Protein 7D0P (pdb70)

InterPro domains:
  IPR002515 Zinc finger, C2H2C-type [PF01530] (184-212)
  IPR002515 Zinc finger, C2H2C-type [PS51802] (176-219)
  IPR002717 Histone acetyltransferase domain, MYST-type [PF01853] (393-570)
  IPR002717 Histone acetyltransferase domain, MYST-type [PS51726] (332-607)
  IPR016181 Acyl-CoA N-acyltransferase [SSF55729] (337-605)
  IPR036060 Zinc finger, C2H2C-type superfamily [SSF103637] (182-224)
  IPR036388 Winged helix-like DNA-binding domain superfamily [G3DSA:1.10.10.10] (511-595)
  IPR040706 MYST, zinc finger domain [PF17772] (337-388)
  IPR050603 MYST family histone acetyltransferases [PTHR10615] (165-608)

Nearest PDB structures (foldseek):
  7d0o-assembly1_A  TM=9.972E-01  e=2.276E-51  Homo sapiens
  5gk9-assembly1_A  TM=9.970E-01  e=6.293E-51  Homo sapiens
  6maj-assembly1_A  TM=9.847E-01  e=2.644E-50  Homo sapiens
  9fkr-assembly1_A  TM=9.545E-01  e=1.968E-38  Homo sapiens
  8dd5-assembly1_A  TM=9.445E-01  e=3.689E-37  Homo sapiens

B-factor: mean 50.84, std 17.62, range [24.39, 130.26]

GO terms:
  GO:0090734 site of DNA damage (C, IDA)
  GO:0005634 nucleus (C, IDA)
  GO:0005694 chromosome (C, IDA)
  GO:0045740 positive regulation of DNA replication (P, IDA)
  GO:0036408 histone H3K14 acetyltransferase activity (F, IDA)
  GO:0000123 histone acetyltransferase complex (C, IDA)
  GO:0036409 histone H3-K14 acetyltransferase complex (C, IDA)
  GO:0004402 histone acetyltransferase activity (F, IDA)
  GO:2000819 regulation of nucleotide-excision repair (P, IDA)
  GO:0018393 internal peptidyl-lysine acetylation (P, IDA)
  GO:0140889 DNA replication-dependent chromatin disassembly (P, IDA)
  GO:0030174 regulation of DNA-templated DNA replication initiation (P, IDA)
  GO:1902035 positive regulation of hematopoietic stem cell proliferation (P, IDA)
  GO:0005634 nucleus (C, EXP)
  GO:0005694 chromosome (C, EXP)
  GO:0004402 histone acetyltransferase activity (F, EXP)
  GO:0005515 protein binding (F, IPI)
  GO:0006355 regulation of DNA-templated transcription (P, TAS)
  GO:0005654 nucleoplasm (C, TAS)
  GO:0005654 nucleoplasm (C, IDA)

Organism: Homo sapiens (NCBI:txid9606)

Structure (mmCIF, N/CA/C/O backbone):
data_7D0P
#
_entry.id   7D0P
#
_cell.length_a   126.679
_cell.length_b   39.306
_cell.length_c   87.744
_cell.angle_alpha   90.000
_cell.angle_beta   123.010
_cell.angle_gamma   90.000
#
_symmetry.space_group_name_H-M   'C 1 2 1'
#
loop_
_entity.id
_entity.type
_entity.pdbx_description
1 polymer 'Histone acetyltransferase KAT7'
2 polymer 'BRD1 protein'
3 non-polymer 'propionyl Coenzyme A'
4 non-polymer 'ZINC ION'
5 non-polymer 'CHLORIDE ION'
6 water water
#
loop_
_atom_site.group_PDB
_atom_site.id
_atom_site.type_symbol
_atom_site.label_atom_id
_atom_site.label_alt_id
_atom_site.label_comp_id
_atom_site.label_asym_id
_atom_site.label_entity_id
_atom_site.label_seq_id
_atom_site.pdbx_PDB_ins_code
_atom_site.Cartn_x
_atom_site.Cartn_y
_atom_site.Cartn_z
_atom_site.occupancy
_atom_site.B_iso_or_equiv
_atom_site.auth_seq_id
_atom_site.auth_comp_id
_atom_site.auth_asym_id
_atom_site.auth_atom_id
_atom_site.pdbx_PDB_model_num
ATOM 1 N N . MET A 1 1 ? 221.235 3.439 105.750 1.00 90.10 336 MET A N 1
ATOM 2 C CA . MET A 1 1 ? 220.892 2.173 105.019 1.00 78.20 336 MET A CA 1
ATOM 3 C C . MET A 1 1 ? 219.949 2.422 103.825 1.00 79.24 336 MET A C 1
ATOM 4 O O . MET A 1 1 ? 219.857 3.558 103.363 1.00 73.16 336 MET A O 1
ATOM 9 N N . ILE A 1 2 ? 219.274 1.387 103.314 1.00 69.20 337 ILE A N 1
ATOM 10 C CA . ILE A 1 2 ? 218.676 1.459 101.975 1.00 63.08 337 ILE A CA 1
ATOM 11 C C . ILE A 1 2 ? 217.468 2.380 101.964 1.00 58.11 337 ILE A C 1
ATOM 12 O O . ILE A 1 2 ? 216.422 2.059 102.519 1.00 61.96 337 ILE A O 1
ATOM 17 N N . LYS A 1 3 ? 217.648 3.528 101.330 1.00 54.81 338 LYS A N 1
ATOM 18 C CA . LYS A 1 3 ? 216.583 4.483 101.114 1.00 51.64 338 LYS A CA 1
ATOM 19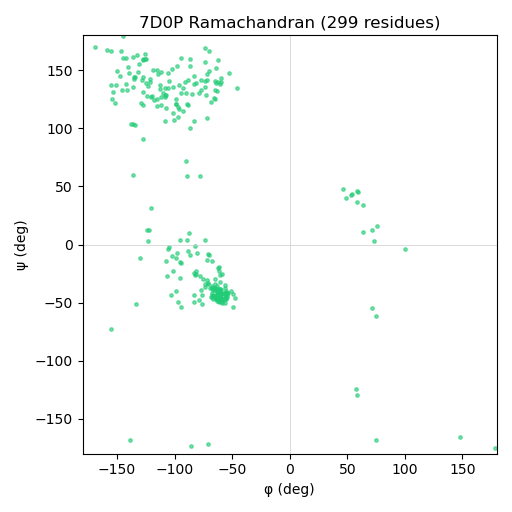 C C . LYS A 1 3 ? 216.091 4.531 99.673 1.00 52.30 338 LYS A C 1
ATOM 20 O O . LYS A 1 3 ? 214.937 4.892 99.446 1.00 53.25 338 LYS A O 1
ATOM 26 N N . THR A 1 4 ? 216.951 4.188 98.711 1.00 46.36 339 THR A N 1
ATOM 27 C CA . THR A 1 4 ? 216.579 4.171 97.305 1.00 50.61 339 THR A CA 1
ATOM 28 C C . THR A 1 4 ? 217.101 2.939 96.587 1.00 47.94 339 THR A C 1
ATOM 29 O O . THR A 1 4 ? 218.004 2.265 97.065 1.00 50.34 339 THR A O 1
ATOM 33 N N . ILE A 1 5 ? 216.496 2.650 95.438 1.00 44.74 340 ILE A N 1
ATOM 34 C CA . ILE A 1 5 ? 216.976 1.621 94.525 1.00 46.93 340 ILE A CA 1
ATOM 35 C C . ILE A 1 5 ? 216.950 2.162 93.107 1.00 45.40 340 ILE A C 1
ATOM 36 O O . ILE A 1 5 ? 216.065 2.939 92.746 1.00 44.13 340 ILE A O 1
ATOM 41 N N . ALA A 1 6 ? 217.945 1.758 92.326 1.00 42.34 341 ALA A N 1
ATOM 42 C CA . ALA A 1 6 ? 218.024 2.076 90.917 1.00 42.29 341 ALA A CA 1
ATOM 43 C C . ALA A 1 6 ? 217.510 0.849 90.205 1.00 41.50 341 ALA A C 1
ATOM 44 O O . ALA A 1 6 ? 218.040 -0.246 90.387 1.00 42.60 341 ALA A O 1
ATOM 46 N N . PHE A 1 7 ? 216.451 1.027 89.423 1.00 41.74 342 PHE A N 1
ATOM 47 C CA . PHE A 1 7 ? 215.754 -0.086 88.801 1.00 36.58 342 PHE A CA 1
ATOM 48 C C . PHE A 1 7 ? 215.417 0.286 87.364 1.00 37.88 342 PHE A C 1
ATOM 49 O O . PHE A 1 7 ? 214.490 1.056 87.129 1.00 39.96 342 PHE A O 1
ATOM 57 N N . GLY A 1 8 ? 216.176 -0.255 86.409 1.00 39.00 343 GLY A N 1
ATOM 58 C CA . GLY A 1 8 ? 216.051 0.143 85.006 1.00 41.96 343 GLY A CA 1
ATOM 59 C C . GLY A 1 8 ? 216.308 1.636 84.900 1.00 40.04 343 GLY A C 1
ATOM 60 O O . GLY A 1 8 ? 217.278 2.130 85.453 1.00 44.43 343 GLY A O 1
ATOM 61 N N . ARG A 1 9 ? 215.415 2.360 84.237 1.00 39.19 344 ARG A N 1
ATOM 62 C CA . ARG A 1 9 ? 215.535 3.821 84.123 1.00 48.01 344 ARG A CA 1
ATOM 63 C C . ARG A 1 9 ? 215.014 4.613 85.340 1.00 44.87 344 ARG A C 1
ATOM 64 O O . ARG A 1 9 ? 215.110 5.842 85.356 1.00 52.80 344 ARG A O 1
ATOM 72 N N . TYR A 1 10 ? 214.496 3.930 86.358 1.00 43.77 345 TYR A N 1
ATOM 73 C CA . TYR A 1 10 ? 213.870 4.592 87.510 1.00 40.35 345 TYR A CA 1
ATOM 74 C C . TYR A 1 10 ? 214.766 4.634 88.747 1.00 44.22 345 TYR A C 1
ATOM 75 O O . TYR A 1 10 ? 215.616 3.754 88.946 1.00 45.18 345 TYR A O 1
ATOM 84 N N . GLU A 1 11 ? 214.558 5.673 89.556 1.00 41.77 346 GLU A N 1
ATOM 85 C CA . GLU A 1 11 ? 215.145 5.803 90.893 1.00 46.79 346 GLU A CA 1
ATOM 86 C C . GLU A 1 11 ? 213.970 5.774 91.847 1.00 46.86 346 GLU A C 1
ATOM 87 O O . GLU A 1 11 ? 213.108 6.641 91.764 1.00 52.07 346 GLU A O 1
ATOM 93 N N . LEU A 1 12 ? 213.932 4.797 92.747 1.00 46.24 347 LEU A N 1
ATOM 94 C CA . LEU A 1 12 ? 212.761 4.589 93.606 1.00 45.39 347 LEU A CA 1
ATOM 95 C C . LEU A 1 12 ? 213.095 4.709 95.087 1.00 46.57 347 LEU A C 1
ATOM 96 O O . LEU A 1 12 ? 214.007 4.044 95.569 1.00 49.24 347 LEU A O 1
ATOM 101 N N . ASP A 1 13 ? 212.339 5.544 95.797 1.00 48.05 348 ASP A N 1
ATOM 102 C CA . ASP A 1 13 ? 212.424 5.627 97.257 1.00 49.96 348 ASP A CA 1
ATOM 103 C C . ASP A 1 13 ? 211.762 4.397 97.860 1.00 48.07 348 ASP A C 1
ATOM 104 O O . ASP A 1 13 ? 210.671 4.006 97.433 1.00 51.25 348 ASP A O 1
ATOM 109 N N . THR A 1 14 ? 212.409 3.802 98.853 1.00 44.89 349 THR A N 1
ATOM 110 C CA . THR A 1 14 ? 211.860 2.634 99.545 1.00 50.77 349 THR A CA 1
ATOM 111 C C . THR A 1 14 ? 210.950 3.113 100.678 1.00 44.47 349 THR A C 1
ATOM 112 O O . THR A 1 14 ? 211.119 4.217 101.194 1.00 53.35 349 THR A O 1
ATOM 116 N N . TRP A 1 15 ? 209.976 2.291 101.045 1.00 47.26 350 TRP A N 1
ATOM 117 C CA . TRP A 1 15 ? 209.024 2.638 102.106 1.00 49.16 350 TRP A CA 1
ATOM 118 C C . TRP A 1 15 ? 209.386 2.001 103.440 1.00 45.86 350 TRP A C 1
ATOM 119 O O . TRP A 1 15 ? 209.228 2.617 104.485 1.00 53.26 350 TRP A O 1
ATOM 130 N N . TYR A 1 16 ? 209.837 0.754 103.388 1.00 47.12 351 TYR A N 1
ATOM 131 C CA . TYR A 1 16 ? 210.127 -0.048 104.563 1.00 49.58 351 TYR A CA 1
ATOM 132 C C . TYR A 1 16 ? 211.485 -0.710 104.424 1.00 48.27 351 TYR A C 1
ATOM 133 O O . TYR A 1 16 ? 212.025 -0.806 103.330 1.00 52.88 351 TYR A O 1
ATOM 142 N N . HIS A 1 17 ? 212.022 -1.174 105.544 1.00 57.29 352 HIS A N 1
ATOM 143 C CA . HIS A 1 17 ? 213.250 -1.959 105.541 1.00 59.15 352 HIS A CA 1
ATOM 144 C C . HIS A 1 17 ? 212.953 -3.354 105.011 1.00 55.18 352 HIS A C 1
ATOM 145 O O . HIS A 1 17 ? 211.892 -3.926 105.286 1.00 58.21 352 HIS A O 1
ATOM 152 N N . SER A 1 18 ? 213.884 -3.867 104.212 1.00 52.76 353 SER A N 1
ATOM 153 C CA . SER A 1 18 ? 213.857 -5.243 103.718 1.00 49.95 353 SER A CA 1
ATOM 154 C C . SER A 1 18 ? 215.152 -5.897 104.190 1.00 49.15 353 SER A C 1
ATOM 155 O O . SER A 1 18 ? 216.187 -5.239 104.195 1.00 57.19 353 SER A O 1
ATOM 158 N N . PRO A 1 19 ? 215.118 -7.186 104.583 1.00 52.49 354 PRO A N 1
ATOM 159 C CA . PRO A 1 19 ? 216.318 -7.817 105.173 1.00 55.57 354 PRO A CA 1
ATOM 160 C C . PRO A 1 19 ? 217.402 -8.244 104.161 1.00 54.38 354 PRO A C 1
ATOM 161 O O . PRO A 1 19 ? 217.778 -9.420 104.096 1.00 55.68 354 PRO A O 1
ATOM 165 N N . TYR A 1 20 ? 217.914 -7.284 103.395 1.00 53.45 355 TYR A N 1
ATOM 166 C CA . TYR A 1 20 ? 219.067 -7.525 102.533 1.00 55.17 355 TYR A CA 1
ATOM 167 C C . TYR A 1 20 ? 220.302 -7.702 103.427 1.00 60.32 355 TYR A C 1
ATOM 168 O O . TYR A 1 20 ? 220.374 -7.109 104.499 1.00 61.29 355 TYR A O 1
ATOM 177 N N . PRO A 1 21 ? 221.279 -8.514 102.988 1.00 65.30 356 PRO A N 1
ATOM 178 C CA . PRO A 1 21 ? 222.492 -8.691 103.776 1.00 57.68 356 PRO A CA 1
ATOM 179 C C . PRO A 1 21 ? 223.173 -7.366 104.157 1.00 63.27 356 PRO A C 1
ATOM 180 O O . PRO A 1 21 ? 223.101 -6.394 103.395 1.00 65.80 356 PRO A O 1
ATOM 184 N N . GLU A 1 22 ? 223.813 -7.346 105.328 1.00 68.97 357 GLU A N 1
ATOM 185 C CA . GLU A 1 22 ? 224.358 -6.114 105.931 1.00 71.07 357 GLU A CA 1
ATOM 186 C C . GLU A 1 22 ? 225.296 -5.355 104.993 1.00 66.43 357 GLU A C 1
ATOM 187 O O . GLU A 1 22 ? 225.252 -4.128 104.924 1.00 73.50 357 GLU A O 1
ATOM 189 N N . GLU A 1 23 ? 226.139 -6.106 104.290 1.00 70.15 358 GLU A N 1
ATOM 190 C CA . GLU A 1 23 ? 227.025 -5.596 103.235 1.00 75.72 358 GLU A CA 1
ATOM 191 C C . GLU A 1 23 ? 226.313 -4.678 102.233 1.00 73.56 358 GLU A C 1
ATOM 192 O O . GLU A 1 23 ? 226.822 -3.616 101.872 1.00 70.51 358 GLU A O 1
ATOM 198 N N . TYR A 1 24 ? 225.138 -5.115 101.790 1.00 70.20 359 TYR A N 1
ATOM 199 C CA . TYR A 1 24 ? 224.279 -4.336 100.893 1.00 63.53 359 TYR A CA 1
ATOM 200 C C . TYR A 1 24 ? 223.405 -3.319 101.637 1.00 64.38 359 TYR A C 1
ATOM 201 O O . TYR A 1 24 ? 223.257 -2.170 101.200 1.00 60.73 359 TYR A O 1
ATOM 210 N N . ALA A 1 25 ? 222.831 -3.755 102.757 1.00 62.97 360 ALA A N 1
ATOM 211 C CA . ALA A 1 25 ? 221.931 -2.923 103.565 1.00 64.93 360 ALA A CA 1
ATOM 212 C C . ALA A 1 25 ? 222.607 -1.703 104.184 1.00 66.68 360 ALA A C 1
ATOM 213 O O . ALA A 1 25 ? 221.953 -0.692 104.382 1.00 66.56 360 ALA A O 1
ATOM 215 N N . ARG A 1 26 ? 223.908 -1.806 104.474 1.00 71.66 361 ARG A N 1
ATOM 216 C CA . ARG A 1 26 ? 224.741 -0.673 104.928 1.00 71.74 361 ARG A CA 1
ATOM 217 C C . ARG A 1 26 ? 224.720 0.518 103.960 1.00 62.78 361 ARG A C 1
ATOM 218 O O . ARG A 1 26 ? 224.791 1.672 104.388 1.00 81.19 361 ARG A O 1
ATOM 226 N N . LEU A 1 27 ? 224.637 0.230 102.663 1.00 66.30 362 LEU A N 1
ATOM 227 C CA . LEU A 1 27 ? 224.667 1.262 101.628 1.00 71.63 362 LEU A CA 1
ATOM 228 C C . LEU A 1 27 ? 223.367 2.043 101.584 1.00 71.82 362 LEU A C 1
ATOM 229 O O . LEU A 1 27 ? 222.323 1.559 102.026 1.00 74.75 362 LEU A O 1
ATOM 234 N N . GLY A 1 28 ? 223.449 3.260 101.054 1.00 68.57 363 GLY A N 1
ATOM 235 C CA . GLY A 1 28 ? 222.280 4.117 100.878 1.00 68.03 363 GLY A CA 1
ATOM 236 C C . GLY A 1 28 ? 221.376 3.671 99.740 1.00 72.64 363 GLY A C 1
ATOM 237 O O . GLY A 1 28 ? 220.156 3.810 99.822 1.00 78.17 363 GLY A O 1
ATOM 238 N N . ARG A 1 29 ? 221.986 3.129 98.688 1.00 70.73 364 ARG A N 1
ATOM 239 C CA . ARG A 1 29 ? 221.305 2.816 97.439 1.00 65.36 364 ARG A CA 1
ATOM 240 C C . ARG A 1 29 ? 221.698 1.432 96.920 1.00 60.42 364 ARG A C 1
ATOM 241 O O . ARG A 1 29 ? 222.848 1.034 97.022 1.00 67.19 364 ARG A O 1
ATOM 249 N N . LEU A 1 30 ? 220.736 0.710 96.355 1.00 57.71 365 LEU A N 1
ATOM 250 C CA . LEU A 1 30 ? 221.002 -0.563 95.681 1.00 54.49 365 LEU A CA 1
ATOM 251 C C . LEU A 1 30 ? 220.712 -0.459 94.201 1.00 49.96 365 LEU A C 1
ATOM 252 O O . LEU A 1 30 ? 219.803 0.245 93.784 1.00 52.08 365 LEU A O 1
ATOM 257 N N . TYR A 1 31 ? 221.499 -1.189 93.420 1.00 45.99 366 TYR A N 1
ATOM 258 C CA . TYR A 1 31 ? 221.371 -1.237 91.973 1.00 44.87 366 TYR A CA 1
ATOM 259 C C . TYR A 1 31 ? 220.899 -2.620 91.601 1.00 48.70 366 TYR A C 1
ATOM 260 O O . TYR A 1 31 ? 221.567 -3.603 91.906 1.00 50.18 366 TYR A O 1
ATOM 269 N N . MET A 1 32 ? 219.741 -2.693 90.946 1.00 41.51 367 MET A N 1
ATOM 270 C CA . MET A 1 32 ? 219.121 -3.969 90.629 1.00 39.96 367 MET A CA 1
ATOM 271 C C . MET A 1 32 ? 219.136 -4.189 89.138 1.00 36.81 367 MET A C 1
ATOM 272 O O . MET A 1 32 ? 218.845 -3.271 88.376 1.00 40.34 367 MET A O 1
ATOM 277 N N . CYS A 1 33 ? 219.458 -5.415 88.731 1.00 37.27 368 CYS A N 1
ATOM 278 C CA . CYS A 1 33 ? 219.209 -5.839 87.363 1.00 39.88 368 CYS A CA 1
ATOM 279 C C . CYS A 1 33 ? 217.695 -5.926 87.217 1.00 37.84 368 CYS A C 1
ATOM 280 O O . CYS A 1 33 ? 217.041 -6.654 87.963 1.00 35.61 368 CYS A O 1
ATOM 283 N N . GLU A 1 34 ? 217.145 -5.186 86.270 1.00 35.57 369 GLU A N 1
ATOM 284 C CA . GLU A 1 34 ? 215.686 -5.138 86.129 1.00 35.04 369 GLU A CA 1
ATOM 285 C C . GLU A 1 34 ? 215.064 -6.426 85.574 1.00 36.96 369 GLU A C 1
ATOM 286 O O . GLU A 1 34 ? 213.832 -6.599 85.633 1.00 39.80 369 GLU A O 1
ATOM 292 N N . PHE A 1 35 ? 215.891 -7.319 85.033 1.00 35.62 370 PHE A N 1
ATOM 293 C CA . PHE A 1 35 ? 215.414 -8.550 84.408 1.00 36.76 370 PHE A CA 1
ATOM 294 C C . PHE A 1 35 ? 215.603 -9.801 85.257 1.00 38.08 370 PHE A C 1
ATOM 295 O O . PHE A 1 35 ? 214.702 -10.637 85.319 1.00 40.41 370 PHE A O 1
ATOM 303 N N . CYS A 1 36 ? 216.761 -9.948 85.894 1.00 36.73 371 CYS A N 1
ATOM 304 C CA . CYS A 1 36 ? 217.019 -11.096 86.770 1.00 37.26 371 CYS A CA 1
ATOM 305 C C . CYS A 1 36 ? 216.910 -10.759 88.267 1.00 34.48 371 CYS A C 1
ATOM 306 O O . CYS A 1 36 ? 216.948 -11.661 89.095 1.00 38.62 371 CYS A O 1
ATOM 309 N N . LEU A 1 37 ? 216.800 -9.468 88.602 1.00 32.67 372 LEU A N 1
ATOM 310 C CA . LEU A 1 37 ? 216.583 -8.978 89.982 1.00 35.24 372 LEU A CA 1
ATOM 311 C C . LEU A 1 37 ? 217.785 -9.121 90.933 1.00 41.67 372 LEU A C 1
ATOM 312 O O . LEU A 1 37 ? 217.660 -8.921 92.152 1.00 37.79 372 LEU A O 1
ATOM 317 N N . LYS A 1 38 ? 218.963 -9.421 90.381 1.00 39.81 373 LYS A N 1
ATOM 318 C CA . LYS A 1 38 ? 220.180 -9.391 91.164 1.00 39.00 373 LYS A CA 1
ATOM 319 C C . LYS A 1 38 ? 220.379 -7.981 91.695 1.00 40.28 373 LYS A C 1
ATOM 320 O O . LYS A 1 38 ? 220.169 -7.008 90.967 1.00 42.93 373 LYS A O 1
ATOM 326 N N . TYR A 1 39 ? 220.793 -7.888 92.956 1.00 38.04 374 TYR A N 1
ATOM 327 C CA . TYR A 1 39 ? 221.079 -6.602 93.603 1.00 42.82 374 TYR A CA 1
ATOM 328 C C . TYR A 1 39 ? 222.588 -6.415 93.698 1.00 45.22 374 TYR A C 1
ATOM 329 O O . TYR A 1 39 ? 223.331 -7.362 93.986 1.00 45.13 374 TYR A O 1
ATOM 338 N N . MET A 1 40 ? 223.017 -5.180 93.467 1.00 46.26 375 MET A N 1
ATOM 339 C CA . MET A 1 40 ? 224.446 -4.845 93.315 1.00 48.69 375 MET A CA 1
ATOM 340 C C . MET A 1 40 ? 224.756 -3.502 93.961 1.00 54.84 375 MET A C 1
ATOM 341 O O . MET A 1 40 ? 223.860 -2.679 94.171 1.00 51.74 375 MET A O 1
ATOM 346 N N . LYS A 1 41 ? 226.040 -3.283 94.245 1.00 57.41 376 LYS A N 1
ATOM 347 C CA . LYS A 1 41 ? 226.487 -2.152 95.070 1.00 56.07 376 LYS A CA 1
ATOM 348 C C . LYS A 1 41 ? 226.621 -0.822 94.333 1.00 58.92 376 LYS A C 1
ATOM 349 O O . LYS A 1 41 ? 226.519 0.239 94.968 1.00 65.93 376 LYS A O 1
ATOM 355 N N . SER A 1 42 ? 226.867 -0.863 93.020 1.00 53.17 377 SER A N 1
ATOM 356 C CA . SER A 1 42 ? 227.127 0.355 92.257 1.00 53.40 377 SER A CA 1
ATOM 357 C C . SER A 1 42 ? 226.633 0.338 90.821 1.00 55.86 377 SER A C 1
ATOM 358 O O . SER A 1 42 ? 226.367 -0.721 90.245 1.00 55.61 377 SER A O 1
ATOM 361 N N . GLN A 1 43 ? 226.623 1.544 90.248 1.00 55.81 378 GLN A N 1
ATOM 362 C CA . GLN A 1 43 ? 226.288 1.782 88.857 1.00 59.28 378 GLN A CA 1
ATOM 363 C C . GLN A 1 43 ? 227.265 1.093 87.903 1.00 60.90 378 GLN A C 1
ATOM 364 O O . GLN A 1 43 ? 226.846 0.541 86.890 1.00 56.67 378 GLN A O 1
ATOM 370 N N . T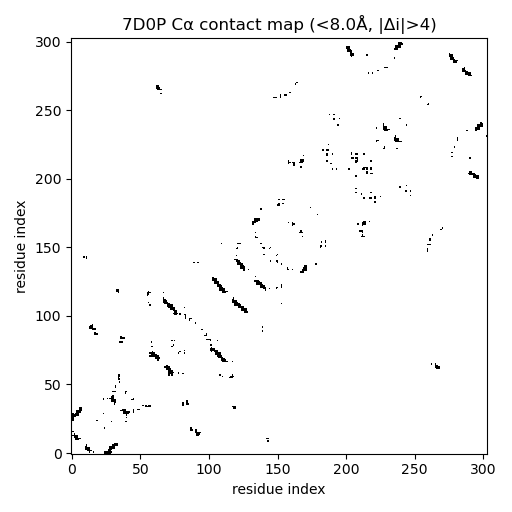HR A 1 44 ? 228.562 1.146 88.204 1.00 63.66 379 THR A N 1
ATOM 371 C CA . THR A 1 44 ? 229.553 0.502 87.322 1.00 63.81 379 THR A CA 1
ATOM 372 C C . THR A 1 44 ? 229.419 -1.024 87.333 1.00 60.82 379 THR A C 1
ATOM 373 O O . THR A 1 44 ? 229.455 -1.654 86.270 1.00 63.60 379 THR A O 1
ATOM 377 N N . ILE A 1 45 ? 229.243 -1.607 88.515 1.00 56.18 380 ILE A N 1
ATOM 378 C CA . ILE A 1 45 ? 228.991 -3.056 88.640 1.00 51.35 380 ILE A CA 1
ATOM 379 C C . ILE A 1 45 ? 227.696 -3.464 87.913 1.00 53.19 380 ILE A C 1
ATOM 380 O O . ILE A 1 45 ? 227.661 -4.508 87.248 1.00 50.50 380 ILE A O 1
ATOM 385 N N . LEU A 1 46 ? 226.654 -2.643 88.044 1.00 49.97 381 LEU A N 1
ATOM 386 C CA . LEU A 1 46 ? 225.389 -2.879 87.333 1.00 51.45 381 LEU A CA 1
ATOM 387 C C . LEU A 1 46 ? 225.622 -2.917 85.830 1.00 52.28 381 LEU A C 1
ATOM 388 O O . LEU A 1 46 ? 225.185 -3.848 85.168 1.00 50.98 381 LEU A O 1
ATOM 393 N N . ARG A 1 47 ? 226.324 -1.908 85.309 1.00 56.31 382 ARG A N 1
ATOM 394 C CA . ARG A 1 47 ? 226.625 -1.830 83.876 1.00 52.31 382 ARG A CA 1
ATOM 395 C C . ARG A 1 47 ? 227.355 -3.077 83.364 1.00 55.68 382 ARG A C 1
ATOM 396 O O . ARG A 1 47 ? 227.050 -3.578 82.278 1.00 60.50 382 ARG A O 1
ATOM 398 N N . ARG A 1 48 ? 228.314 -3.570 84.148 1.00 50.32 383 ARG A N 1
ATOM 399 C CA . ARG A 1 48 ? 229.054 -4.788 83.783 1.00 55.22 383 ARG A CA 1
ATOM 400 C C . ARG A 1 48 ? 228.142 -6.005 83.790 1.00 54.24 383 ARG A C 1
ATOM 401 O O . ARG A 1 48 ? 228.249 -6.878 82.931 1.00 59.53 383 ARG A O 1
ATOM 409 N N . HIS A 1 49 ? 227.242 -6.055 84.765 1.00 48.99 384 HIS A N 1
ATOM 410 C CA . HIS A 1 49 ? 226.236 -7.110 84.807 1.00 47.78 384 HIS A CA 1
ATOM 411 C C . HIS A 1 49 ? 225.332 -7.075 83.574 1.00 45.13 384 HIS A C 1
ATOM 412 O O . HIS A 1 49 ? 225.128 -8.110 82.926 1.00 52.05 384 HIS A O 1
ATOM 419 N N . MET A 1 50 ? 224.804 -5.894 83.245 1.00 45.25 385 MET A N 1
ATOM 420 C CA . MET A 1 50 ? 223.868 -5.746 82.112 1.00 53.28 385 MET A CA 1
ATOM 421 C C . MET A 1 50 ? 224.489 -6.157 80.776 1.00 57.20 385 MET A C 1
ATOM 422 O O . MET A 1 50 ? 223.785 -6.653 79.892 1.00 52.85 385 MET A O 1
ATOM 427 N N . ALA A 1 51 ? 225.799 -5.948 80.637 1.00 59.74 386 ALA A N 1
ATOM 428 C CA . ALA A 1 51 ? 226.544 -6.419 79.471 1.00 63.01 386 ALA A CA 1
ATOM 429 C C . ALA A 1 51 ? 226.548 -7.953 79.341 1.00 60.77 386 ALA A C 1
ATOM 430 O O . ALA A 1 51 ? 226.510 -8.467 78.229 1.00 62.39 386 ALA A O 1
ATOM 432 N N . LYS A 1 52 ? 226.587 -8.661 80.474 1.00 60.29 387 LYS A N 1
ATOM 433 C CA . LYS A 1 52 ? 226.607 -10.144 80.517 1.00 62.11 387 LYS A CA 1
ATOM 434 C C . LYS A 1 52 ? 225.240 -10.849 80.704 1.00 60.11 387 LYS A C 1
ATOM 435 O O . LYS A 1 52 ? 225.068 -11.990 80.282 1.00 57.37 387 LYS A O 1
ATOM 437 N N . CYS A 1 53 ? 224.282 -10.202 81.365 1.00 54.51 388 CYS A N 1
ATOM 438 C CA . CYS A 1 53 ? 223.015 -10.855 81.734 1.00 47.09 388 CYS A CA 1
ATOM 439 C C . CYS A 1 53 ? 222.174 -11.231 80.507 1.00 47.11 388 CYS A C 1
ATOM 440 O O . CYS A 1 53 ? 221.861 -10.377 79.673 1.00 47.66 388 CYS A O 1
ATOM 443 N N . VAL A 1 54 ? 221.794 -12.501 80.414 1.00 43.63 389 VAL A N 1
ATOM 444 C CA . VAL A 1 54 ? 221.045 -13.005 79.255 1.00 50.93 389 VAL A CA 1
ATOM 445 C C . VAL A 1 54 ? 219.533 -12.694 79.368 1.00 46.95 389 VAL A C 1
ATOM 446 O O . VAL A 1 54 ? 218.846 -12.633 78.351 1.00 51.29 389 VAL A O 1
ATOM 450 N N . TRP A 1 55 ? 219.031 -12.470 80.581 1.00 43.37 390 TRP A N 1
ATOM 451 C CA . TRP A 1 55 ? 217.573 -12.345 80.810 1.00 41.39 390 TRP A CA 1
ATOM 452 C C . TRP A 1 55 ? 217.002 -11.033 80.291 1.00 38.35 390 TRP A C 1
ATOM 453 O O . TRP A 1 55 ? 217.534 -9.958 80.592 1.00 37.00 390 TRP A O 1
ATOM 464 N N . LYS A 1 56 ? 215.930 -11.137 79.499 1.00 35.88 391 LYS A N 1
ATOM 465 C CA . LYS A 1 56 ? 215.173 -9.978 78.988 1.00 37.54 391 LYS A CA 1
ATOM 466 C C . LYS A 1 56 ? 213.691 -10.023 79.399 1.00 33.18 391 LYS A C 1
ATOM 467 O O . LYS A 1 56 ? 212.873 -9.261 78.888 1.00 34.20 391 LYS A O 1
ATOM 473 N N . HIS A 1 57 ? 213.380 -10.914 80.330 1.00 34.03 392 HIS A N 1
ATOM 474 C CA . HIS A 1 57 ? 212.015 -11.123 80.850 1.00 33.54 392 HIS A CA 1
ATOM 475 C C . HIS A 1 57 ? 212.125 -12.031 82.079 1.00 34.26 392 HIS A C 1
ATOM 476 O O . HIS A 1 57 ? 213.179 -12.606 82.313 1.00 35.72 392 HIS A O 1
ATOM 483 N N . PRO A 1 58 ? 211.031 -12.193 82.855 1.00 32.64 393 PRO A N 1
ATOM 484 C CA . PRO A 1 58 ? 211.061 -13.146 83.949 1.00 30.71 393 PRO A CA 1
ATOM 485 C C . PRO A 1 58 ? 211.279 -14.588 83.486 1.00 30.34 393 PRO A C 1
ATOM 486 O O . PRO A 1 58 ? 211.000 -14.905 82.330 1.00 33.70 393 PRO A O 1
ATOM 490 N N . PRO A 1 59 ? 211.750 -15.469 84.393 1.00 32.72 394 PRO A N 1
ATOM 491 C CA . PRO A 1 59 ? 211.767 -16.898 84.082 1.00 34.33 394 PRO A CA 1
ATOM 492 C C . PRO A 1 59 ? 210.333 -17.477 84.074 1.00 38.45 394 PRO A C 1
ATOM 493 O O . PRO A 1 59 ? 209.356 -16.719 84.131 1.00 40.28 394 PRO A O 1
ATOM 497 N N . GLY A 1 60 ? 210.213 -18.793 83.968 1.00 40.99 395 GLY A N 1
ATOM 498 C CA . GLY A 1 60 ? 208.902 -19.454 83.935 1.00 39.30 395 GLY A CA 1
ATOM 499 C C . GLY A 1 60 ? 208.162 -19.294 82.613 1.00 38.98 395 GLY A C 1
ATOM 500 O O . GLY A 1 60 ? 208.726 -18.851 81.618 1.00 42.62 395 GLY A O 1
ATOM 501 N N . ASP A 1 61 ? 206.883 -19.658 82.610 1.00 39.79 396 ASP A N 1
ATOM 502 C CA . ASP A 1 61 ? 206.074 -19.706 81.391 1.00 39.66 396 ASP A CA 1
ATOM 503 C C . ASP A 1 61 ? 205.266 -18.437 81.219 1.00 33.02 396 ASP A C 1
ATOM 504 O O . ASP A 1 61 ? 204.671 -17.963 82.165 1.00 32.97 396 ASP A O 1
ATOM 509 N N . GLU A 1 62 ? 205.209 -17.912 80.003 1.00 34.62 397 GLU A N 1
ATOM 510 C CA . GLU A 1 62 ? 204.405 -16.741 79.731 1.00 34.85 397 GLU A CA 1
ATOM 511 C C . GLU A 1 62 ? 203.014 -17.267 79.505 1.00 34.80 397 GLU A C 1
ATOM 512 O O . GLU A 1 62 ? 202.746 -17.846 78.476 1.00 34.47 397 GLU A O 1
ATOM 518 N N . ILE A 1 63 ? 202.140 -17.070 80.466 1.00 33.95 398 ILE A N 1
ATOM 519 C CA . ILE A 1 63 ? 200.782 -17.605 80.368 1.00 35.38 398 ILE A CA 1
ATOM 520 C C . ILE A 1 63 ? 199.734 -16.611 79.904 1.00 32.95 398 ILE A C 1
ATOM 521 O O . ILE A 1 63 ? 198.619 -16.998 79.618 1.00 37.39 398 ILE A O 1
ATOM 526 N N . TYR A 1 64 ? 200.058 -15.334 79.863 1.00 29.31 399 TYR A N 1
ATOM 527 C CA . TYR A 1 64 ? 199.138 -14.338 79.372 1.00 29.81 399 TYR A CA 1
ATOM 528 C C . TYR A 1 64 ? 199.892 -13.401 78.479 1.00 30.21 399 TYR A C 1
ATOM 529 O O . TYR A 1 64 ? 200.981 -12.981 78.820 1.00 30.62 399 TYR A O 1
ATOM 538 N N . ARG A 1 65 ? 199.319 -13.071 77.340 1.00 29.03 400 ARG A N 1
ATOM 539 C CA . ARG A 1 65 ? 199.949 -12.089 76.494 1.00 34.23 400 ARG A CA 1
ATOM 540 C C . ARG A 1 65 ? 198.956 -11.351 75.655 1.00 32.54 400 ARG A C 1
ATOM 541 O O . ARG A 1 65 ? 198.218 -11.949 74.903 1.00 34.42 400 ARG A O 1
ATOM 549 N N . LYS A 1 66 ? 198.931 -10.046 75.801 1.00 31.85 401 LYS A N 1
ATOM 550 C CA . LYS A 1 66 ? 198.155 -9.216 74.923 1.00 34.42 401 LYS A CA 1
ATOM 551 C C . LYS A 1 66 ? 199.055 -8.075 74.545 1.00 34.48 401 LYS A C 1
ATOM 552 O O . LYS A 1 66 ? 199.249 -7.165 75.321 1.00 30.03 401 LYS A O 1
ATOM 558 N N . GLY A 1 67 ? 199.594 -8.129 73.342 1.00 31.37 402 GLY A N 1
ATOM 559 C CA . GLY A 1 67 ? 200.522 -7.102 72.869 1.00 34.17 402 GLY A CA 1
ATOM 560 C C . GLY A 1 67 ? 201.708 -7.006 73.800 1.00 33.22 402 GLY A C 1
ATOM 561 O O . GLY A 1 67 ? 202.351 -8.002 74.079 1.00 34.47 402 GLY A O 1
ATOM 562 N N . SER A 1 68 ? 201.959 -5.822 74.321 1.00 32.71 403 SER A N 1
ATOM 563 C CA . SER A 1 68 ? 203.093 -5.571 75.182 1.00 33.95 403 SER A CA 1
ATOM 564 C C . SER A 1 68 ? 202.889 -6.006 76.637 1.00 34.64 403 SER A C 1
ATOM 565 O O . SER A 1 68 ? 203.817 -5.944 77.413 1.00 31.19 403 SER A O 1
ATOM 568 N N . ILE A 1 69 ? 201.683 -6.430 77.009 1.00 31.39 404 ILE A N 1
ATOM 569 C CA . ILE A 1 69 ? 201.421 -6.855 78.391 1.00 30.41 404 ILE A CA 1
ATOM 570 C C . ILE A 1 69 ? 201.467 -8.372 78.522 1.00 28.83 404 ILE A C 1
ATOM 571 O O . ILE A 1 69 ? 200.749 -9.079 77.822 1.00 32.06 404 ILE A O 1
ATOM 576 N N . SER A 1 70 ? 202.302 -8.857 79.430 1.00 26.44 405 SER A N 1
ATOM 577 C CA . SER A 1 70 ? 202.425 -10.286 79.701 1.00 27.82 405 SER A CA 1
ATOM 578 C C . SER A 1 70 ? 202.269 -10.577 81.168 1.00 27.19 405 SER A C 1
ATOM 579 O O . SER A 1 70 ? 202.465 -9.702 82.001 1.00 27.37 405 SER A O 1
ATOM 582 N N . VAL A 1 71 ? 201.928 -11.827 81.477 1.00 27.34 406 VAL A N 1
ATOM 583 C CA . VAL A 1 71 ? 202.095 -12.368 82.810 1.00 28.24 406 VAL A CA 1
ATOM 584 C C . VAL A 1 71 ? 202.881 -13.661 82.680 1.00 28.09 406 VAL A C 1
ATOM 585 O O . VAL A 1 71 ? 202.555 -14.506 81.844 1.00 30.66 406 VAL A O 1
ATOM 589 N N . PHE A 1 72 ? 203.914 -13.796 83.507 1.00 27.61 407 PHE A N 1
ATOM 590 C CA . PHE A 1 72 ? 204.745 -14.995 83.560 1.00 29.63 407 PHE A CA 1
ATOM 591 C C . PHE A 1 72 ? 204.459 -15.744 84.847 1.00 28.06 407 PHE A C 1
ATOM 592 O O . PHE A 1 72 ? 204.425 -15.141 85.909 1.00 31.68 407 PHE A O 1
ATOM 600 N N . GLU A 1 73 ? 204.294 -17.061 84.752 1.00 30.59 408 GLU A N 1
ATOM 601 C CA . GLU A 1 73 ? 204.139 -17.904 85.918 1.00 30.94 408 GLU A CA 1
ATOM 602 C C . GLU A 1 73 ? 205.519 -18.426 86.311 1.00 33.73 408 GLU A C 1
ATOM 603 O O . GLU A 1 73 ? 206.133 -19.161 85.545 1.00 34.70 408 GLU A O 1
ATOM 609 N N . VAL A 1 74 ? 206.003 -18.025 87.480 1.00 32.97 409 VAL A N 1
ATOM 610 C CA . VAL A 1 74 ? 207.299 -18.466 87.998 1.00 35.11 409 VAL A CA 1
ATOM 611 C C . VAL A 1 74 ? 207.113 -19.365 89.221 1.00 36.73 409 VAL A C 1
ATOM 612 O O . VAL A 1 74 ? 206.445 -18.987 90.188 1.00 37.57 409 VAL A O 1
ATOM 616 N N . ASP A 1 75 ? 207.731 -20.544 89.165 1.00 37.28 410 ASP A N 1
ATOM 617 C CA . ASP A 1 75 ? 207.690 -21.531 90.231 1.00 40.02 410 ASP A CA 1
ATOM 618 C C . ASP A 1 75 ? 208.846 -21.249 91.189 1.00 41.54 410 ASP A C 1
ATOM 619 O O . ASP A 1 75 ? 210.009 -21.263 90.788 1.00 42.31 410 ASP A O 1
ATOM 624 N N . GLY A 1 76 ? 208.516 -21.005 92.454 1.00 40.59 411 GLY A N 1
ATOM 625 C CA . GLY A 1 76 ? 209.504 -20.697 93.477 1.00 40.78 411 GLY A CA 1
ATOM 626 C C . GLY A 1 76 ? 210.533 -21.785 93.731 1.00 43.12 411 GLY A C 1
ATOM 627 O O . GLY A 1 76 ? 211.626 -21.492 94.191 1.00 47.06 411 GLY A O 1
ATOM 628 N N . LYS A 1 77 ? 210.181 -23.039 93.462 1.00 45.07 412 LYS A N 1
ATOM 629 C CA . LYS A 1 77 ? 211.145 -24.142 93.544 1.00 50.66 412 LYS A CA 1
ATOM 630 C C . LYS A 1 77 ? 212.095 -24.179 92.331 1.00 49.90 412 LYS A C 1
ATOM 631 O O . LYS A 1 77 ? 213.269 -24.477 92.480 1.00 51.47 412 LYS A O 1
ATOM 637 N N . LYS A 1 78 ? 211.578 -23.903 91.139 1.00 49.45 413 LYS A N 1
ATOM 638 C CA . LYS A 1 78 ? 212.379 -23.945 89.919 1.00 49.42 413 LYS A CA 1
ATOM 639 C C . LYS A 1 78 ? 213.274 -22.712 89.729 1.00 43.37 413 LYS A C 1
ATOM 640 O O . LYS A 1 78 ? 214.310 -22.806 89.079 1.00 45.05 413 LYS A O 1
ATOM 646 N N . ASN A 1 79 ? 212.878 -21.573 90.292 1.00 43.66 414 ASN A N 1
ATOM 647 C CA . ASN A 1 79 ? 213.621 -20.318 90.140 1.00 44.09 414 ASN A CA 1
ATOM 648 C C . ASN A 1 79 ? 213.719 -19.610 91.485 1.00 39.53 414 ASN A C 1
ATOM 649 O O . ASN A 1 79 ? 213.277 -18.469 91.656 1.00 40.15 414 ASN A O 1
ATOM 654 N N . LYS A 1 80 ? 214.326 -20.311 92.433 1.00 38.83 415 LYS A N 1
ATOM 655 C CA . LYS A 1 80 ? 214.452 -19.845 93.809 1.00 45.85 415 LYS A CA 1
ATOM 656 C C . LYS A 1 80 ? 215.108 -18.475 93.954 1.00 44.51 415 LYS A C 1
ATOM 657 O O . LYS A 1 80 ? 214.598 -17.624 94.679 1.00 42.61 415 LYS A O 1
ATOM 663 N N . ILE A 1 81 ? 216.234 -18.257 93.267 1.00 41.34 416 ILE A N 1
ATOM 664 C CA . ILE A 1 81 ? 216.981 -17.012 93.441 1.00 39.36 416 ILE A CA 1
ATOM 665 C C . ILE A 1 81 ? 216.156 -15.822 92.965 1.00 37.53 416 ILE A C 1
ATOM 666 O O . ILE A 1 81 ? 216.078 -14.797 93.650 1.00 40.67 416 ILE A O 1
ATOM 671 N N . TYR A 1 82 ? 215.552 -15.966 91.789 1.00 37.81 417 TYR A N 1
ATOM 672 C CA . TYR A 1 82 ? 214.713 -14.917 91.227 1.00 37.32 417 TYR A CA 1
ATOM 673 C C . TYR A 1 82 ? 213.594 -14.543 92.187 1.00 36.32 417 TYR A C 1
ATOM 674 O O . TYR A 1 82 ? 213.386 -13.360 92.480 1.00 36.95 417 TYR A O 1
ATOM 683 N N . CYS A 1 83 ? 212.886 -15.558 92.674 1.00 36.97 418 CYS A N 1
ATOM 684 C CA . CYS A 1 83 ? 211.738 -15.350 93.570 1.00 37.68 418 CYS A CA 1
ATOM 685 C C . CYS A 1 83 ? 212.157 -14.783 94.927 1.00 35.26 418 CYS A C 1
ATOM 686 O O . CYS A 1 83 ? 211.480 -13.924 95.452 1.00 41.24 418 CYS A O 1
ATOM 689 N N . GLN A 1 84 ? 213.295 -15.215 95.475 1.00 39.18 419 GLN A N 1
ATOM 690 C CA . GLN A 1 84 ? 213.823 -14.581 96.706 1.00 42.80 419 GLN A CA 1
ATOM 691 C C . GLN A 1 84 ? 214.126 -13.099 96.509 1.00 43.76 419 GLN A C 1
ATOM 692 O O . GLN A 1 84 ? 213.776 -12.271 97.363 1.00 42.13 419 GLN A O 1
ATOM 698 N N . ASN A 1 85 ? 214.784 -12.774 95.392 1.00 42.31 420 ASN A N 1
ATOM 699 C CA . ASN A 1 85 ? 215.074 -11.376 95.035 1.00 43.24 420 ASN A CA 1
ATOM 700 C C . ASN A 1 85 ? 213.780 -10.561 94.879 1.00 38.41 420 ASN A C 1
ATOM 701 O O . ASN A 1 85 ? 213.706 -9.416 95.319 1.00 38.26 420 ASN A O 1
ATOM 706 N N . LEU A 1 86 ? 212.770 -11.160 94.250 1.00 37.60 421 LEU A N 1
ATOM 707 C CA . LEU A 1 86 ? 211.463 -10.524 94.105 1.00 36.77 421 LEU A CA 1
ATOM 708 C C . LEU A 1 86 ? 210.809 -10.247 95.471 1.00 35.79 421 LEU A C 1
ATOM 709 O O . LEU A 1 86 ? 210.239 -9.180 95.682 1.00 37.52 421 LEU A O 1
ATOM 714 N N . CYS A 1 87 ? 210.922 -11.196 96.394 1.00 37.80 422 CYS A N 1
ATOM 715 C CA . CYS A 1 87 ? 210.355 -11.042 97.746 1.00 40.96 422 CYS A CA 1
ATOM 716 C C . CYS A 1 87 ? 211.065 -9.962 98.567 1.00 43.71 422 CYS A C 1
ATOM 717 O O . CYS A 1 87 ? 210.409 -9.182 99.259 1.00 44.92 422 CYS A O 1
ATOM 720 N N . LEU A 1 88 ? 212.394 -9.917 98.488 1.00 41.97 423 LEU A N 1
ATOM 721 C CA . LEU A 1 88 ? 213.174 -8.838 99.128 1.00 41.83 423 LEU A CA 1
ATOM 722 C C . LEU A 1 88 ? 212.851 -7.476 98.527 1.00 42.43 423 LEU A C 1
ATOM 723 O O . LEU A 1 88 ? 212.741 -6.488 99.261 1.00 46.01 423 LEU A O 1
ATOM 728 N N . LEU A 1 89 ? 212.696 -7.428 97.201 1.00 37.10 424 LEU A N 1
ATOM 729 C CA . LEU A 1 89 ? 212.282 -6.200 96.501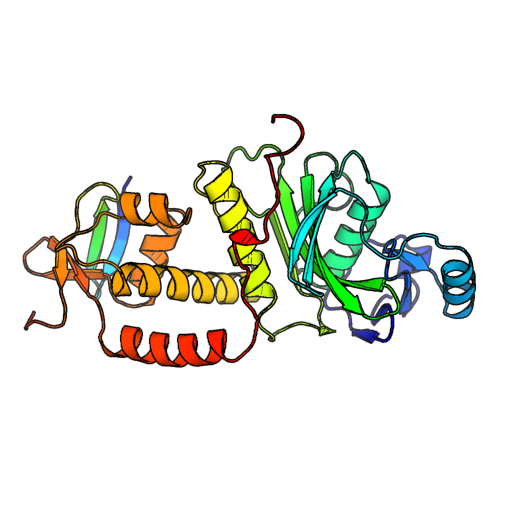 1.00 38.95 424 LEU A CA 1
ATOM 730 C C . LEU A 1 89 ? 210.899 -5.750 96.977 1.00 39.15 424 LEU A C 1
ATOM 731 O O . LEU A 1 89 ? 210.694 -4.568 97.251 1.00 38.91 424 LEU A O 1
ATOM 736 N N . ALA A 1 90 ? 209.974 -6.704 97.066 1.00 38.44 425 ALA A N 1
ATOM 737 C CA . ALA A 1 90 ? 208.604 -6.448 97.511 1.00 40.27 425 ALA A CA 1
ATOM 738 C C . ALA A 1 90 ? 208.516 -5.907 98.941 1.00 42.57 425 ALA A C 1
ATOM 739 O O . ALA A 1 90 ? 207.732 -4.996 99.208 1.00 42.12 425 ALA A O 1
ATOM 741 N N . LYS A 1 91 ? 209.328 -6.458 99.844 1.00 40.12 426 LYS A N 1
ATOM 742 C CA . LYS A 1 91 ? 209.345 -6.043 101.254 1.00 42.91 426 LYS A CA 1
ATOM 743 C C . LYS A 1 91 ? 209.738 -4.568 101.466 1.00 43.81 426 LYS A C 1
ATOM 744 O O . LYS A 1 91 ? 209.368 -3.968 102.482 1.00 46.36 426 LYS A O 1
ATOM 750 N N . LEU A 1 92 ? 210.449 -3.984 100.503 1.00 37.59 427 LEU A N 1
ATOM 751 C CA . LEU A 1 92 ? 210.716 -2.544 100.494 1.00 43.71 427 LEU A CA 1
ATOM 752 C C . LEU A 1 92 ? 209.451 -1.664 100.418 1.00 47.19 427 LEU A C 1
ATOM 753 O O . LEU A 1 92 ? 209.512 -0.466 100.745 1.00 47.58 427 LEU A O 1
ATOM 758 N N . PHE A 1 93 ? 208.328 -2.248 99.983 1.00 46.81 428 PHE A N 1
ATOM 759 C CA . PHE A 1 93 ? 207.035 -1.545 99.877 1.00 46.92 428 PHE A CA 1
ATOM 760 C C . PHE A 1 93 ? 205.884 -2.208 100.643 1.00 47.71 428 PHE A C 1
ATOM 761 O O . PHE A 1 93 ? 204.729 -1.831 100.462 1.00 46.37 428 PHE A O 1
ATOM 769 N N . LEU A 1 94 ? 206.202 -3.166 101.513 1.00 51.06 429 LEU A N 1
ATOM 770 C CA . LEU A 1 94 ? 205.213 -3.847 102.346 1.00 52.67 429 LEU A CA 1
ATOM 771 C C . LEU A 1 94 ? 205.565 -3.635 103.797 1.00 55.58 429 LEU A C 1
ATOM 772 O O . LEU A 1 94 ? 206.689 -3.910 104.210 1.00 57.04 429 LEU A O 1
ATOM 777 N N . ASP A 1 95 ? 204.604 -3.143 104.572 1.00 59.76 430 ASP A N 1
ATOM 778 C CA . ASP A 1 95 ? 204.759 -3.038 106.023 1.00 67.72 430 ASP A CA 1
ATOM 779 C C . ASP A 1 95 ? 205.149 -4.389 106.635 1.00 62.57 430 ASP A C 1
ATOM 780 O O . ASP A 1 95 ? 206.007 -4.459 107.516 1.00 70.72 430 ASP A O 1
ATOM 785 N N . HIS A 1 96 ? 204.517 -5.450 106.146 1.00 56.41 431 HIS A N 1
ATOM 786 C CA . HIS A 1 96 ? 204.739 -6.795 106.645 1.00 68.30 431 HIS A CA 1
ATOM 787 C C . HIS A 1 96 ? 204.649 -7.783 105.496 1.00 61.68 431 HIS A C 1
ATOM 788 O O . HIS A 1 96 ? 203.713 -7.723 104.707 1.00 71.83 431 HIS A O 1
ATOM 807 N N . THR A 1 98 ? 205.037 -12.016 105.132 1.00 69.28 433 THR A N 1
ATOM 808 C CA . THR A 1 98 ? 205.160 -13.238 105.927 1.00 80.91 433 THR A CA 1
ATOM 809 C C . THR A 1 98 ? 206.313 -14.147 105.484 1.00 79.18 433 THR A C 1
ATOM 810 O O . THR A 1 98 ? 206.655 -15.082 106.207 1.00 99.32 433 THR A O 1
ATOM 814 N N . LEU A 1 99 ? 206.918 -13.873 104.323 1.00 82.06 434 LEU A N 1
ATOM 815 C CA . LEU A 1 99 ? 207.833 -14.816 103.694 1.00 76.55 434 LEU A CA 1
ATOM 816 C C . LEU A 1 99 ? 208.862 -14.156 102.751 1.00 69.83 434 LEU A C 1
ATOM 817 O O . LEU A 1 99 ? 208.510 -13.283 101.957 1.00 67.32 434 LEU A O 1
ATOM 822 N N . TYR A 1 100 ? 210.121 -14.602 102.840 1.00 68.68 435 TYR A N 1
ATOM 823 C CA . TYR A 1 100 ? 211.237 -14.140 101.970 1.00 72.62 435 TYR A CA 1
ATOM 824 C C . TYR A 1 100 ? 212.092 -15.275 101.403 1.00 69.90 435 TYR A C 1
ATOM 825 O O . TYR A 1 100 ? 212.369 -15.306 100.209 1.00 61.85 435 TYR A O 1
ATOM 834 N N . TYR A 1 101 ? 212.552 -16.159 102.290 1.00 71.39 436 TYR A N 1
ATOM 835 C CA . TYR A 1 101 ? 213.501 -17.224 101.961 1.00 67.88 436 TYR A CA 1
ATOM 836 C C . TYR A 1 101 ? 212.845 -18.470 101.365 1.00 62.55 436 TYR A C 1
ATOM 837 O O . TYR A 1 101 ? 213.296 -18.966 100.333 1.00 64.61 436 TYR A O 1
ATOM 839 N N . ASP A 1 102 ? 211.792 -18.974 102.013 1.00 63.21 437 ASP A N 1
ATOM 840 C CA . ASP A 1 102 ? 211.192 -20.273 101.659 1.00 62.45 437 ASP A CA 1
ATOM 841 C C . ASP A 1 102 ? 210.094 -20.098 100.616 1.00 55.00 437 ASP A C 1
ATOM 842 O O . ASP A 1 102 ? 208.899 -20.248 100.901 1.00 63.21 437 ASP A O 1
ATOM 847 N N . VAL A 1 103 ? 210.527 -19.798 99.398 1.00 49.11 438 VAL A N 1
ATOM 848 C CA . VAL A 1 103 ? 209.641 -19.478 98.286 1.00 46.24 438 VAL A CA 1
ATOM 849 C C . VAL A 1 103 ? 209.190 -20.706 97.491 1.00 43.02 438 VAL A C 1
ATOM 850 O O . VAL A 1 103 ? 208.338 -20.580 96.613 1.00 46.54 438 VAL A O 1
ATOM 854 N N . GLU A 1 104 ? 209.736 -21.881 97.811 1.00 40.16 439 GLU A N 1
ATOM 855 C CA . GLU A 1 104 ? 209.409 -23.125 97.091 1.00 48.14 439 GLU A CA 1
ATOM 856 C C . GLU A 1 104 ? 207.917 -23.493 97.036 1.00 50.41 439 GLU A C 1
ATOM 857 O O . GLU A 1 104 ? 207.447 -23.960 95.992 1.00 49.95 439 GLU A O 1
ATOM 863 N N . PRO A 1 105 ? 207.170 -23.287 98.140 1.00 48.53 440 PRO A N 1
ATOM 864 C CA . PRO A 1 105 ? 205.717 -23.565 98.092 1.00 48.68 440 PRO A CA 1
ATOM 865 C C . PRO A 1 105 ? 204.843 -22.565 97.312 1.00 45.81 440 PRO A C 1
ATOM 866 O O . PRO A 1 105 ? 203.612 -22.731 97.308 1.00 41.88 440 PRO A O 1
ATOM 870 N N . PHE A 1 106 ? 205.459 -21.568 96.667 1.00 41.33 441 PHE A N 1
ATOM 871 C CA . PHE A 1 106 ? 204.749 -20.478 96.000 1.00 41.00 441 PHE A CA 1
ATOM 872 C C . PHE A 1 106 ? 204.929 -20.437 94.487 1.00 40.12 441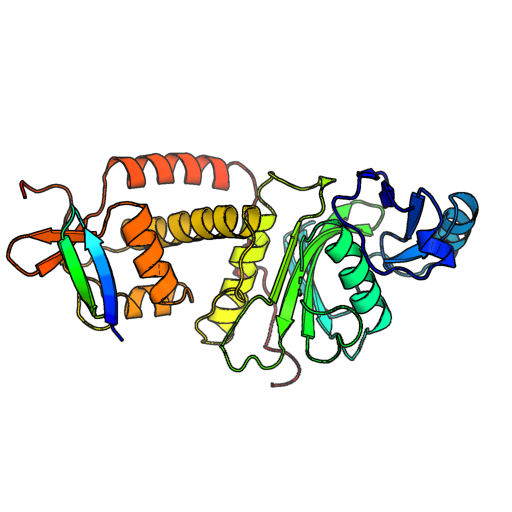 PHE A C 1
ATOM 873 O O . PHE A 1 106 ? 205.9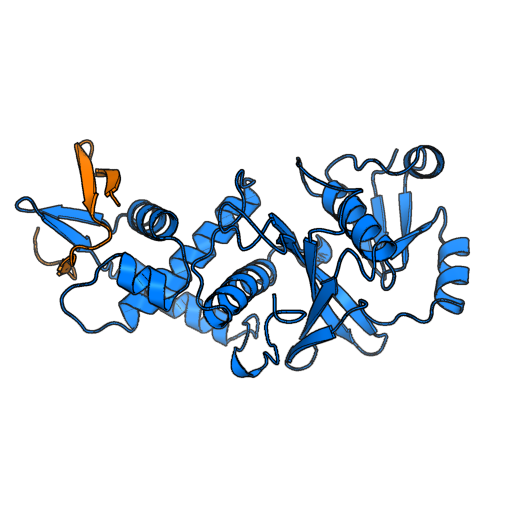74 -20.819 93.937 1.00 39.45 441 PHE A O 1
ATOM 881 N N . LEU A 1 107 ? 203.889 -19.936 93.833 1.00 40.33 442 LEU A N 1
ATOM 882 C CA . LEU A 1 107 ? 203.942 -19.510 92.448 1.00 37.58 442 LEU A CA 1
ATOM 883 C C . LEU A 1 107 ? 203.935 -17.988 92.458 1.00 33.84 442 LEU A C 1
ATOM 884 O O . LEU A 1 107 ? 203.337 -17.371 93.330 1.00 34.98 442 LEU A O 1
ATOM 889 N N . PHE A 1 108 ? 204.613 -17.385 91.493 1.00 31.71 443 PHE A N 1
ATOM 890 C CA . PHE A 1 108 ? 204.677 -15.931 91.378 1.00 30.08 443 PHE A CA 1
ATOM 891 C C . PHE A 1 108 ? 204.183 -15.561 89.992 1.00 30.12 443 PHE A C 1
ATOM 892 O O . PHE A 1 108 ? 204.651 -16.120 88.992 1.00 32.17 443 PHE A O 1
ATOM 900 N N . TYR A 1 109 ? 203.220 -14.638 89.928 1.00 29.08 444 TYR A N 1
ATOM 901 C CA . TYR A 1 109 ? 202.657 -14.189 88.667 1.00 27.21 444 TYR A CA 1
ATOM 902 C C . TYR A 1 109 ? 203.149 -12.792 88.426 1.00 26.86 444 TYR A C 1
ATOM 903 O O . TYR A 1 109 ? 202.743 -11.868 89.113 1.00 27.72 444 TYR A O 1
ATOM 912 N N . VAL A 1 110 ? 204.081 -12.669 87.478 1.00 27.64 445 VAL A N 1
ATOM 913 C CA . VAL A 1 110 ? 204.832 -11.445 87.254 1.00 26.42 445 VAL A CA 1
ATOM 914 C C . VAL A 1 110 ? 204.359 -10.779 85.972 1.00 24.75 445 VAL A C 1
ATOM 915 O O . VAL A 1 110 ? 204.492 -11.340 84.881 1.00 26.29 445 VAL A O 1
ATOM 919 N N . MET A 1 111 ? 203.825 -9.571 86.111 1.00 25.54 446 MET A N 1
ATOM 920 C CA . MET A 1 111 ? 203.279 -8.817 84.993 1.00 25.89 446 MET A CA 1
ATOM 921 C C . MET A 1 111 ? 204.354 -7.910 84.428 1.00 25.91 446 MET A C 1
ATOM 922 O O . MET A 1 111 ? 205.044 -7.231 85.188 1.00 25.89 446 MET A O 1
ATOM 927 N N . THR A 1 112 ? 204.468 -7.886 83.103 1.00 27.48 447 THR A N 1
ATOM 928 C CA . THR A 1 112 ? 205.460 -7.033 82.433 1.00 28.79 447 THR A CA 1
ATOM 929 C C . THR A 1 112 ? 204.874 -6.204 81.307 1.00 28.60 447 THR A C 1
ATOM 930 O O . THR A 1 112 ? 203.850 -6.581 80.726 1.00 27.86 447 THR A O 1
ATOM 934 N N . GLU A 1 113 ? 205.541 -5.083 81.009 1.00 28.47 448 GLU A N 1
ATOM 935 C CA . GLU A 1 113 ? 205.267 -4.259 79.836 1.00 29.15 448 GLU A CA 1
ATOM 936 C C . GLU A 1 113 ? 206.501 -4.292 78.929 1.00 30.86 448 GLU A C 1
ATOM 937 O O . GLU A 1 113 ? 207.596 -3.955 79.370 1.00 29.27 448 GLU A O 1
ATOM 943 N N . ALA A 1 114 ? 206.298 -4.669 77.674 1.00 28.34 449 ALA A N 1
ATOM 944 C CA . ALA A 1 114 ? 207.387 -4.756 76.695 1.00 28.00 449 ALA A CA 1
ATOM 945 C C . ALA A 1 114 ? 207.646 -3.464 75.959 1.00 30.66 449 ALA A C 1
ATOM 946 O O . ALA A 1 114 ? 206.720 -2.750 75.590 1.00 29.21 449 ALA A O 1
ATOM 948 N N . ASP A 1 115 ? 208.931 -3.183 75.724 1.00 31.36 450 ASP A N 1
ATOM 949 C CA . ASP A 1 115 ? 209.329 -2.207 74.744 1.00 32.23 450 ASP A CA 1
ATOM 950 C C . ASP A 1 115 ? 210.550 -2.814 74.010 1.00 34.66 450 ASP A C 1
ATOM 951 O O . ASP A 1 115 ? 210.828 -4.012 74.149 1.00 32.06 450 ASP A O 1
ATOM 956 N N . ASN A 1 116 ? 211.273 -2.040 73.225 1.00 34.74 451 ASN A N 1
ATOM 957 C CA . ASN A 1 116 ? 212.316 -2.678 72.389 1.00 38.31 451 ASN A CA 1
ATOM 958 C C . ASN A 1 116 ? 213.555 -3.222 73.149 1.00 38.38 451 ASN A C 1
ATOM 959 O O . ASN A 1 116 ? 214.371 -3.933 72.549 1.00 38.45 451 ASN A O 1
ATOM 964 N N . THR A 1 117 ? 213.686 -2.931 74.451 1.00 37.13 452 THR A N 1
ATOM 965 C CA . THR A 1 117 ? 214.805 -3.478 75.257 1.00 42.05 452 THR A CA 1
ATOM 966 C C . THR A 1 117 ? 214.457 -4.757 76.033 1.00 40.93 452 THR A C 1
ATOM 967 O O . THR A 1 117 ? 215.355 -5.468 76.492 1.00 44.38 452 THR A O 1
ATOM 971 N N . GLY A 1 118 ? 213.168 -5.062 76.160 1.00 38.73 453 GLY A N 1
ATOM 972 C CA . GLY A 1 118 ? 212.719 -6.273 76.854 1.00 32.36 453 GLY A CA 1
ATOM 973 C C . GLY A 1 118 ? 211.373 -6.069 77.556 1.00 35.75 453 GLY A C 1
ATOM 974 O O . GLY A 1 118 ? 210.671 -5.082 77.295 1.00 30.70 453 GLY A O 1
ATOM 975 N N . CYS A 1 119 ? 211.050 -7.012 78.440 1.00 32.25 454 CYS A N 1
ATOM 976 C CA . CYS A 1 119 ? 209.796 -7.039 79.208 1.00 31.09 454 CYS A CA 1
ATOM 977 C C . CYS A 1 119 ? 210.060 -6.517 80.627 1.00 30.86 454 CYS A C 1
ATOM 978 O O . CYS A 1 119 ? 210.681 -7.191 81.445 1.00 33.36 454 CYS A O 1
ATOM 981 N N . HIS A 1 120 ? 209.587 -5.304 80.899 1.00 29.45 455 HIS A N 1
ATOM 982 C CA . HIS A 1 120 ? 209.880 -4.592 82.142 1.00 27.53 455 HIS A CA 1
ATOM 983 C C . HIS A 1 120 ? 208.850 -4.882 83.202 1.00 30.10 455 HIS A C 1
ATOM 984 O O . HIS A 1 120 ? 207.667 -4.929 82.891 1.00 29.25 455 HIS A O 1
ATOM 991 N N . LEU A 1 121 ? 209.310 -5.054 84.438 1.00 28.22 456 LEU A N 1
ATOM 992 C CA . LEU A 1 121 ? 208.443 -5.423 85.571 1.00 28.52 456 LEU A CA 1
ATOM 993 C C . LEU A 1 121 ? 207.432 -4.331 85.890 1.00 28.79 456 LEU A C 1
ATOM 994 O O . LEU A 1 121 ? 207.809 -3.18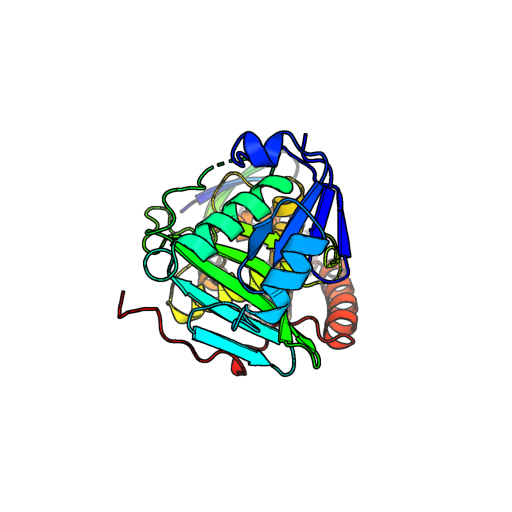8 86.128 1.00 26.90 456 LEU A O 1
ATOM 999 N N . ILE A 1 122 ? 206.157 -4.711 85.911 1.00 27.83 457 ILE A N 1
ATOM 1000 C CA . ILE A 1 122 ? 205.054 -3.839 86.364 1.00 28.90 457 ILE A CA 1
ATOM 1001 C C . ILE A 1 122 ? 204.737 -4.148 87.814 1.00 24.98 457 ILE A C 1
ATOM 1002 O O . ILE A 1 122 ? 204.623 -3.255 88.637 1.00 29.27 457 ILE A O 1
ATOM 1007 N N . GLY A 1 123 ? 204.579 -5.430 88.099 1.00 25.75 458 GLY A N 1
ATOM 1008 C CA . GLY A 1 123 ? 204.163 -5.876 89.414 1.00 24.39 458 GLY A CA 1
ATOM 1009 C C . GLY A 1 123 ? 204.019 -7.375 89.447 1.00 24.64 458 GLY A C 1
ATOM 1010 O O . GLY A 1 123 ? 204.276 -8.052 88.457 1.00 25.46 458 GLY A O 1
ATOM 1011 N N . TYR A 1 124 ? 203.549 -7.889 90.579 1.00 26.12 459 TYR A N 1
ATOM 1012 C CA . TYR A 1 124 ? 203.317 -9.328 90.701 1.00 24.84 459 TYR A CA 1
ATOM 1013 C C . TYR A 1 124 ? 202.324 -9.619 91.813 1.00 27.45 459 TYR A C 1
ATOM 1014 O O . TYR A 1 124 ? 202.005 -8.739 92.619 1.00 27.76 459 TYR A O 1
ATOM 1023 N N . PHE A 1 125 ? 201.860 -10.868 91.829 1.00 27.20 460 PHE A N 1
ATOM 1024 C CA . PHE A 1 125 ? 201.307 -11.464 93.018 1.00 28.69 460 PHE A CA 1
ATOM 1025 C C . PHE A 1 125 ? 201.851 -12.872 93.201 1.00 28.79 460 PHE A C 1
ATOM 1026 O O . PHE A 1 125 ? 202.109 -13.594 92.227 1.00 32.51 460 PHE A O 1
ATOM 1034 N N . SER A 1 126 ? 202.064 -13.230 94.458 1.00 27.67 461 SER A N 1
ATOM 1035 C CA . SER A 1 126 ? 202.407 -14.591 94.834 1.00 29.96 461 SER A CA 1
ATOM 1036 C C . SER A 1 126 ? 201.134 -15.352 95.215 1.00 30.77 461 SER A C 1
ATOM 1037 O O . SER A 1 126 ? 200.105 -14.752 95.547 1.00 32.77 461 SER A O 1
ATOM 1040 N N . LYS A 1 127 ? 201.240 -16.673 95.179 1.00 32.07 462 LYS A N 1
ATOM 1041 C CA . LYS A 1 127 ? 200.136 -17.566 95.464 1.00 34.25 462 LYS A CA 1
ATOM 1042 C C . LYS A 1 127 ? 200.696 -18.888 95.963 1.00 37.05 462 LYS A C 1
ATOM 1043 O O . LYS A 1 127 ? 201.604 -19.435 95.352 1.00 41.25 462 LYS A O 1
ATOM 1049 N N . GLU A 1 128 ? 200.166 -19.402 97.068 1.00 40.35 463 GLU A N 1
ATOM 1050 C CA . GLU A 1 128 ? 200.538 -20.735 97.546 1.00 42.08 463 GLU A CA 1
ATOM 1051 C C . GLU A 1 128 ? 200.099 -21.784 96.533 1.00 43.43 463 GLU A C 1
ATOM 1052 O O . GLU A 1 128 ? 198.989 -21.703 95.980 1.00 41.04 463 GLU A O 1
ATOM 1058 N N . LYS A 1 129 ? 200.955 -22.774 96.305 1.00 43.79 464 LYS A N 1
ATOM 1059 C CA . LYS A 1 129 ? 200.626 -23.903 95.432 1.00 47.11 464 LYS A CA 1
ATOM 1060 C C . LYS A 1 129 ? 199.470 -24.704 96.003 1.00 48.62 464 LYS A C 1
ATOM 1061 O O . LYS A 1 129 ? 198.623 -25.203 95.254 1.00 52.10 464 LYS A O 1
ATOM 1067 N N . ASN A 1 130 ? 199.469 -24.840 97.328 1.00 54.00 465 ASN A N 1
ATOM 1068 C CA . ASN A 1 130 ? 198.363 -25.461 98.071 1.00 55.39 465 ASN A CA 1
ATOM 1069 C C . ASN A 1 130 ? 198.047 -24.639 99.308 1.00 53.08 465 ASN A C 1
ATOM 1070 O O . ASN A 1 130 ? 198.781 -24.684 100.300 1.00 53.13 465 ASN A O 1
ATOM 1075 N N . SER A 1 131 ? 196.957 -23.881 99.231 1.00 48.31 466 SER A N 1
ATOM 1076 C CA . SER A 1 131 ? 196.509 -23.052 100.336 1.00 47.58 466 SER A CA 1
ATOM 1077 C C . SER A 1 131 ? 195.397 -23.787 101.065 1.00 53.32 466 SER A C 1
ATOM 1078 O O . SER A 1 131 ? 194.364 -24.099 100.468 1.00 53.22 466 SER A O 1
ATOM 1081 N N . PHE A 1 132 ? 195.604 -24.048 102.351 1.00 53.72 467 PHE A N 1
ATOM 1082 C CA . PHE A 1 132 ? 194.568 -24.665 103.186 1.00 56.05 467 PHE A CA 1
ATOM 1083 C C . PHE A 1 132 ? 193.342 -23.755 103.280 1.00 60.56 467 PHE A C 1
ATOM 1084 O O . PHE A 1 132 ? 192.207 -24.241 103.240 1.00 64.22 467 PHE A O 1
ATOM 1086 N N . LEU A 1 133 ? 193.582 -22.440 103.370 1.00 57.29 468 LEU A N 1
ATOM 1087 C CA . LEU A 1 133 ? 192.511 -21.437 103.476 1.00 56.43 468 LEU A CA 1
ATOM 1088 C C . LEU A 1 133 ? 191.955 -20.934 102.129 1.00 52.14 468 LEU A C 1
ATOM 1089 O O . LEU A 1 133 ? 191.165 -19.995 102.111 1.00 56.34 468 LEU A O 1
ATOM 1094 N N . ASN A 1 134 ? 192.341 -21.580 101.023 1.00 49.30 469 ASN A N 1
ATOM 1095 C CA . ASN A 1 134 ? 191.879 -21.250 99.663 1.00 50.38 469 ASN A CA 1
ATOM 1096 C C . ASN A 1 134 ? 192.176 -19.814 99.247 1.00 42.97 469 ASN A C 1
ATOM 1097 O O . ASN A 1 134 ? 191.390 -19.169 98.555 1.00 45.62 469 ASN A O 1
ATOM 1102 N N . TYR A 1 135 ? 193.327 -19.319 99.671 1.00 39.10 470 TYR A N 1
ATOM 1103 C CA . TYR A 1 135 ? 193.754 -17.991 99.271 1.00 35.85 470 TYR A CA 1
ATOM 1104 C C . TYR A 1 135 ? 194.303 -18.062 97.871 1.00 36.95 470 TYR A C 1
ATOM 1105 O O . TYR A 1 135 ? 195.130 -18.929 97.565 1.00 39.91 470 TYR A O 1
ATOM 1114 N N . ASN A 1 136 ? 193.832 -17.162 97.020 1.00 34.77 471 ASN A N 1
ATOM 1115 C CA . ASN A 1 136 ? 194.281 -17.129 95.623 1.00 35.47 471 ASN A CA 1
ATOM 1116 C C . ASN A 1 136 ? 195.371 -16.088 95.370 1.00 34.85 471 ASN A C 1
ATOM 1117 O O . ASN A 1 136 ? 195.916 -16.026 94.269 1.00 36.20 471 ASN A O 1
ATOM 1122 N N . VAL A 1 137 ? 195.652 -15.267 96.375 1.00 34.68 472 VAL A N 1
ATOM 1123 C CA . VAL A 1 137 ? 196.759 -14.311 96.361 1.00 33.98 472 VAL A CA 1
ATOM 1124 C C . VAL A 1 137 ? 197.350 -14.316 97.772 1.00 38.73 472 VAL A C 1
ATOM 1125 O O . VAL A 1 137 ? 196.602 -14.243 98.764 1.00 40.16 472 VAL A O 1
ATOM 1129 N N . SER A 1 138 ? 198.678 -14.407 97.866 1.00 34.84 473 SER A N 1
ATOM 1130 C CA . SER A 1 138 ? 199.375 -14.315 99.146 1.00 35.14 473 SER A CA 1
ATOM 1131 C C . SER A 1 138 ? 199.821 -12.880 99.371 1.00 34.44 473 SER A C 1
ATOM 1132 O O . SER A 1 138 ? 199.514 -12.270 100.399 1.00 41.74 473 SER A O 1
ATOM 1135 N N . CYS A 1 139 ? 200.537 -12.338 98.396 1.00 34.80 474 CYS A N 1
ATOM 1136 C CA . CYS A 1 139 ? 200.963 -10.947 98.410 1.00 35.64 474 CYS A CA 1
ATOM 1137 C C . CYS A 1 139 ? 200.847 -10.352 97.008 1.00 29.85 474 CYS A C 1
ATOM 1138 O O . CYS A 1 139 ? 200.931 -11.077 96.033 1.00 30.36 474 CYS A O 1
ATOM 1141 N N . ILE A 1 140 ? 200.646 -9.040 96.920 1.00 29.69 475 ILE A N 1
ATOM 1142 C CA . ILE A 1 140 ? 200.474 -8.356 95.635 1.00 30.49 475 ILE A CA 1
ATOM 1143 C C . ILE A 1 140 ? 201.176 -6.996 95.680 1.00 29.79 475 ILE A C 1
ATOM 1144 O O . ILE A 1 140 ? 201.095 -6.274 96.695 1.00 32.53 475 ILE A O 1
ATOM 1149 N N . LEU A 1 141 ? 201.856 -6.661 94.580 1.00 27.16 476 LEU A N 1
ATOM 1150 C CA . LEU A 1 141 ? 202.628 -5.412 94.474 1.00 29.12 476 LEU A CA 1
ATOM 1151 C C . LEU A 1 141 ? 202.574 -4.863 93.061 1.00 27.15 476 LEU A C 1
ATOM 1152 O O . LEU A 1 141 ? 202.807 -5.596 92.088 1.00 29.71 476 LEU A O 1
ATOM 1157 N N . THR A 1 142 ? 202.311 -3.566 92.950 1.00 29.00 477 THR A N 1
ATOM 1158 C CA . THR A 1 142 ? 202.537 -2.839 91.718 1.00 29.91 477 THR A CA 1
ATOM 1159 C C . THR A 1 142 ? 203.758 -1.985 92.015 1.00 28.99 477 THR A C 1
ATOM 1160 O O . THR A 1 142 ? 203.793 -1.282 93.013 1.00 27.00 477 THR A O 1
ATOM 1164 N N . MET A 1 143 ? 204.764 -2.052 91.152 1.00 32.18 478 MET A N 1
ATOM 1165 C CA . MET A 1 143 ? 205.977 -1.271 91.382 1.00 29.87 478 MET A CA 1
ATOM 1166 C C . MET A 1 143 ? 205.623 0.214 91.430 1.00 29.14 478 MET A C 1
ATOM 1167 O O . MET A 1 143 ? 204.740 0.642 90.670 1.00 31.33 478 MET A O 1
ATOM 1172 N N . PRO A 1 144 ? 206.302 0.996 92.304 1.00 29.84 479 PRO A N 1
ATOM 1173 C CA . PRO A 1 144 ? 205.931 2.408 92.522 1.00 33.12 479 PRO A CA 1
ATOM 1174 C C . PRO A 1 144 ? 205.789 3.234 91.260 1.00 35.44 479 PRO A C 1
ATOM 1175 O O . PRO A 1 144 ? 204.858 4.049 91.178 1.00 36.53 479 PRO A O 1
ATOM 1179 N N . GLN A 1 145 ? 206.685 3.023 90.286 1.00 34.15 480 GLN A N 1
ATOM 1180 C CA . GLN A 1 145 ? 206.634 3.767 89.008 1.00 35.31 480 GLN A CA 1
ATOM 1181 C C . GLN A 1 145 ? 205.365 3.529 88.194 1.00 34.03 480 GLN A C 1
ATOM 1182 O O . GLN A 1 145 ? 205.029 4.336 87.332 1.00 35.12 480 GLN A O 1
ATOM 1188 N N . TYR A 1 146 ? 204.676 2.420 88.475 1.00 31.68 481 TYR A N 1
ATOM 1189 C CA . TYR A 1 146 ? 203.455 2.045 87.777 1.00 29.77 481 TYR A CA 1
ATOM 1190 C C . TYR A 1 146 ? 202.170 2.249 88.595 1.00 28.66 481 TYR A C 1
ATOM 1191 O O . TYR A 1 146 ? 201.092 2.029 88.062 1.00 32.43 481 TYR A O 1
ATOM 1200 N N . MET A 1 147 ? 202.284 2.667 89.858 1.00 31.23 482 MET A N 1
ATOM 1201 C CA . MET A 1 147 ? 201.104 2.732 90.757 1.00 29.62 482 MET A CA 1
ATOM 1202 C C . MET A 1 147 ? 200.068 3.752 90.276 1.00 32.03 482 MET A C 1
ATOM 1203 O O . MET A 1 147 ? 200.393 4.743 89.598 1.00 31.36 482 MET A O 1
ATOM 1208 N N . ARG A 1 148 ? 198.820 3.468 90.628 1.00 32.03 483 ARG A N 1
ATOM 1209 C CA . ARG A 1 148 ? 197.665 4.333 90.333 1.00 35.34 483 ARG A CA 1
ATOM 1210 C C . ARG A 1 148 ? 197.383 4.517 88.840 1.00 31.94 483 ARG A C 1
ATOM 1211 O O . ARG A 1 148 ? 196.931 5.570 88.413 1.00 37.97 483 ARG A O 1
ATOM 1219 N N . GLN A 1 149 ? 197.647 3.475 88.060 1.00 33.56 484 GLN A N 1
ATOM 1220 C CA . GLN A 1 149 ? 197.395 3.480 86.612 1.00 34.98 484 GLN A CA 1
ATOM 1221 C C . GLN A 1 149 ? 196.464 2.350 86.148 1.00 34.23 484 GLN A C 1
ATOM 1222 O O . GLN A 1 149 ? 196.209 2.221 84.952 1.00 35.30 484 GLN A O 1
ATOM 1228 N N . GLY A 1 150 ? 195.946 1.550 87.081 1.00 32.22 485 GLY A N 1
ATOM 1229 C CA . GLY A 1 150 ? 195.070 0.434 86.744 1.00 34.08 485 GLY A CA 1
ATOM 1230 C C . GLY A 1 150 ? 195.692 -0.943 86.716 1.00 31.53 485 GLY A C 1
ATOM 1231 O O . GLY A 1 150 ? 194.986 -1.937 86.549 1.00 30.12 485 GLY A O 1
ATOM 1232 N N . TYR A 1 151 ? 197.008 -1.034 86.918 1.00 31.86 486 TYR A N 1
ATOM 1233 C CA . TYR A 1 151 ? 197.682 -2.336 86.831 1.00 29.41 486 TYR A CA 1
ATOM 1234 C C . TYR A 1 151 ? 197.381 -3.228 88.020 1.00 27.37 486 TYR A C 1
ATOM 1235 O O . TYR A 1 151 ? 197.276 -4.435 87.856 1.00 26.70 486 TYR A O 1
ATOM 1244 N N . GLY A 1 152 ? 197.264 -2.643 89.213 1.00 26.25 487 GLY A N 1
ATOM 1245 C CA . GLY A 1 152 ? 196.908 -3.407 90.394 1.00 27.69 487 GLY A CA 1
ATOM 1246 C C . GLY A 1 152 ? 195.583 -4.132 90.216 1.00 29.51 487 GLY A C 1
ATOM 1247 O O . GLY A 1 152 ? 195.468 -5.323 90.523 1.00 28.48 487 GLY A O 1
ATOM 1248 N N . LYS A 1 153 ? 194.588 -3.423 89.698 1.00 29.70 488 LYS A N 1
ATOM 1249 C CA . LYS A 1 153 ? 193.299 -4.058 89.418 1.00 30.75 488 LYS A CA 1
ATOM 1250 C C . LYS A 1 153 ? 193.373 -5.133 88.333 1.00 29.64 488 LYS A C 1
ATOM 1251 O O . LYS A 1 153 ? 192.677 -6.141 88.415 1.00 28.70 488 LYS A O 1
ATOM 1257 N N . MET A 1 154 ? 194.239 -4.937 87.341 1.00 27.55 489 MET A N 1
ATOM 1258 C CA . MET A 1 154 ? 194.512 -5.977 86.357 1.00 27.38 489 MET A CA 1
ATOM 1259 C C . MET A 1 154 ? 195.091 -7.230 87.000 1.00 25.15 489 MET A C 1
ATOM 1260 O O . MET A 1 154 ? 194.677 -8.343 86.678 1.00 28.86 489 MET A O 1
ATOM 1265 N N . LEU A 1 155 ? 196.051 -7.054 87.905 1.00 25.83 490 LEU A N 1
ATOM 1266 C CA . LEU A 1 155 ? 196.615 -8.169 88.668 1.00 25.78 490 LEU A CA 1
ATOM 1267 C C . LEU A 1 155 ? 195.557 -8.894 89.497 1.00 25.50 490 LEU A C 1
ATOM 1268 O O . LEU A 1 155 ? 195.488 -10.126 89.510 1.00 26.54 490 LEU A O 1
ATOM 1273 N N . ILE A 1 156 ? 194.729 -8.124 90.181 1.00 28.00 491 ILE A N 1
ATOM 1274 C CA . ILE A 1 156 ? 193.650 -8.722 90.989 1.00 27.34 491 ILE A CA 1
ATOM 1275 C C . ILE A 1 156 ? 192.688 -9.510 90.093 1.00 27.03 491 ILE A C 1
ATOM 1276 O O . ILE A 1 156 ? 192.373 -10.668 90.387 1.00 28.58 491 ILE A O 1
ATOM 1281 N N . ASP A 1 157 ? 192.246 -8.889 88.993 1.00 28.03 492 ASP A N 1
ATOM 1282 C CA . ASP A 1 157 ? 191.372 -9.555 88.043 1.00 30.29 492 ASP A CA 1
ATOM 1283 C C . ASP A 1 157 ? 192.000 -10.848 87.531 1.00 29.98 492 ASP A C 1
ATOM 1284 O O . ASP A 1 157 ? 191.343 -11.894 87.454 1.00 27.15 492 ASP A O 1
ATOM 1289 N N . PHE A 1 158 ? 193.291 -10.792 87.228 1.00 32.05 493 PHE A N 1
ATOM 1290 C CA . PHE A 1 158 ? 194.005 -11.973 86.770 1.00 27.46 493 PHE A CA 1
ATOM 1291 C C . PHE A 1 158 ? 193.993 -13.087 87.800 1.00 28.02 493 PHE A C 1
ATOM 1292 O O . PHE A 1 158 ? 193.810 -14.254 87.429 1.00 29.42 493 PHE A O 1
ATOM 1300 N N . SER A 1 159 ? 194.168 -12.745 89.082 1.00 27.24 494 SER A N 1
ATOM 1301 C CA . SER A 1 159 ? 194.133 -13.755 90.146 1.00 29.29 494 SER A CA 1
ATOM 1302 C C . SER A 1 159 ? 192.786 -14.486 90.195 1.00 29.55 494 SER A C 1
ATOM 1303 O O . SER A 1 159 ? 192.736 -15.686 90.411 1.00 28.92 494 SER A O 1
ATOM 1306 N N . TYR A 1 160 ? 191.702 -13.751 89.981 1.00 30.78 495 TYR A N 1
ATOM 1307 C CA . TYR A 1 160 ? 190.367 -14.367 89.940 1.00 30.50 495 TYR A CA 1
ATOM 1308 C C . TYR A 1 160 ? 190.122 -15.132 88.649 1.00 31.12 495 TYR A C 1
ATOM 1309 O O . TYR A 1 160 ? 189.385 -16.107 88.651 1.00 34.22 495 TYR A O 1
ATOM 1318 N N . LEU A 1 161 ? 190.742 -14.700 87.542 1.00 31.34 496 LEU A N 1
ATOM 1319 C CA . LEU A 1 161 ? 190.711 -15.467 86.315 1.00 32.80 496 LEU A CA 1
ATOM 1320 C C . LEU A 1 161 ? 191.337 -16.845 86.500 1.00 35.46 496 LEU A C 1
ATOM 1321 O O . LEU A 1 161 ? 190.775 -17.839 86.036 1.00 36.35 496 LEU A O 1
ATOM 1326 N N . LEU A 1 162 ? 192.475 -16.912 87.194 1.00 32.75 497 LEU A N 1
ATOM 1327 C CA . LEU A 1 162 ? 193.099 -18.216 87.510 1.00 31.99 497 LEU A CA 1
ATOM 1328 C C . LEU A 1 162 ? 192.141 -19.077 88.317 1.00 33.32 497 LEU A C 1
ATOM 1329 O O . LEU A 1 162 ? 191.937 -20.237 88.002 1.00 36.18 497 LEU A O 1
ATOM 1334 N N . SER A 1 163 ? 191.553 -18.487 89.346 1.00 33.65 498 SER A N 1
ATOM 1335 C CA . SER A 1 163 ? 190.571 -19.185 90.176 1.00 35.39 498 SER A CA 1
ATOM 1336 C C . SER A 1 163 ? 189.372 -19.741 89.373 1.00 39.42 498 SER A C 1
ATOM 1337 O O . SER A 1 163 ? 189.001 -20.920 89.536 1.00 39.41 498 SER A O 1
ATOM 1340 N N . LYS A 1 164 ? 188.800 -18.912 88.497 1.00 37.94 499 LYS A N 1
ATOM 1341 C CA . LYS A 1 164 ? 187.721 -19.362 87.593 1.00 44.13 499 LYS A CA 1
ATOM 1342 C C . LYS A 1 164 ? 188.140 -20.566 86.751 1.00 41.48 499 LYS A C 1
ATOM 1343 O O . LYS A 1 164 ? 187.396 -21.537 86.645 1.00 47.01 499 LYS A O 1
ATOM 1349 N N . VAL A 1 165 ? 189.332 -20.509 86.169 1.00 40.25 500 VAL A N 1
ATOM 1350 C CA . VAL A 1 165 ? 189.823 -21.618 85.344 1.00 41.63 500 VAL A CA 1
ATOM 1351 C C . VAL A 1 165 ? 190.059 -22.868 86.192 1.00 41.69 500 VAL A C 1
ATOM 1352 O O . VAL A 1 165 ? 189.777 -23.980 85.746 1.00 45.97 500 VAL A O 1
ATOM 1356 N N . GLU A 1 166 ? 190.553 -22.679 87.415 1.00 44.44 501 GLU A N 1
ATOM 1357 C CA . GLU A 1 166 ? 190.725 -23.773 88.386 1.00 47.15 501 GLU A CA 1
ATOM 1358 C C . GLU A 1 166 ? 189.408 -24.328 88.964 1.00 49.94 501 GLU A C 1
ATOM 1359 O O . GLU A 1 166 ? 189.439 -25.330 89.679 1.00 49.50 501 GLU A O 1
ATOM 1365 N N . GLU A 1 167 ? 188.283 -23.668 88.668 1.00 50.78 502 GLU A N 1
ATOM 1366 C CA . GLU A 1 167 ? 186.965 -23.982 89.233 1.00 51.91 502 GLU A CA 1
ATOM 1367 C C . GLU A 1 167 ? 186.956 -23.870 90.761 1.00 53.00 502 GLU A C 1
ATOM 1368 O O . GLU A 1 167 ? 186.405 -24.711 91.471 1.00 56.60 502 GLU A O 1
ATOM 1374 N N . LYS A 1 168 ? 187.558 -22.784 91.232 1.00 51.72 503 LYS A N 1
ATOM 1375 C CA . LYS A 1 168 ? 187.701 -22.494 92.644 1.00 49.61 503 LYS A CA 1
ATOM 1376 C C . LYS A 1 168 ? 187.176 -21.100 92.942 1.00 45.41 503 LYS A C 1
ATOM 1377 O O . LYS A 1 168 ? 187.053 -20.250 92.057 1.00 44.41 503 LYS A O 1
ATOM 1383 N N . VAL A 1 169 ? 186.860 -20.894 94.212 1.00 40.36 504 VAL A N 1
ATOM 1384 C CA . VAL A 1 169 ? 186.512 -19.595 94.743 1.00 42.58 504 VAL A CA 1
ATOM 1385 C C . VAL A 1 169 ? 187.716 -19.155 95.547 1.00 41.28 504 VAL A C 1
ATOM 1386 O O . VAL A 1 169 ? 188.272 -19.935 96.325 1.00 45.19 504 VAL A O 1
ATOM 1390 N N . GLY A 1 170 ? 188.098 -17.899 95.358 1.00 41.91 505 GLY A N 1
ATOM 1391 C CA . GLY A 1 170 ? 189.339 -17.364 95.897 1.00 46.98 505 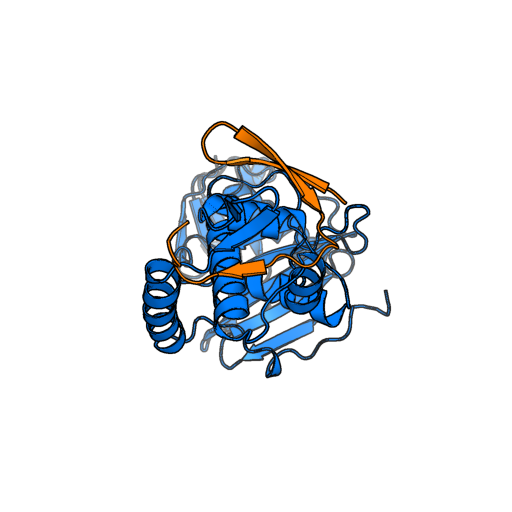GLY A CA 1
ATOM 1392 C C . GLY A 1 170 ? 189.151 -16.131 96.756 1.00 42.60 505 GLY A C 1
ATOM 1393 O O . GLY A 1 170 ? 188.134 -15.437 96.684 1.00 38.10 505 GLY A O 1
ATOM 1394 N N . SER A 1 171 ? 190.159 -15.884 97.580 1.00 36.22 506 SER A N 1
ATOM 1395 C CA . SER A 1 171 ? 190.217 -14.716 98.416 1.00 36.41 506 SER A CA 1
ATOM 1396 C C . SER A 1 171 ? 191.681 -14.329 98.630 1.00 33.30 506 SER A C 1
ATOM 1397 O O . SER A 1 171 ? 192.533 -15.201 98.643 1.00 35.91 506 SER A O 1
ATOM 1400 N N . PRO A 1 172 ? 191.972 -13.034 98.810 1.00 36.14 507 PRO A N 1
ATOM 1401 C CA . PRO A 1 172 ? 193.345 -12.667 99.197 1.00 33.13 507 PRO A CA 1
ATOM 1402 C C . PRO A 1 172 ? 193.657 -13.061 100.635 1.00 36.55 507 PRO A C 1
ATOM 1403 O O . PRO A 1 172 ? 192.757 -13.049 101.501 1.00 35.78 507 PRO A O 1
ATOM 1407 N N . GLU A 1 173 ? 194.910 -13.426 100.887 1.00 40.82 508 GLU A N 1
ATOM 1408 C CA . GLU A 1 173 ? 195.379 -13.774 102.236 1.00 43.34 508 GLU A CA 1
ATOM 1409 C C . GLU A 1 173 ? 195.283 -12.603 103.205 1.00 46.18 508 GLU A C 1
ATOM 1410 O O . GLU A 1 173 ? 195.722 -11.503 102.901 1.00 49.13 508 GLU A O 1
ATOM 1416 N N . ARG A 1 174 ? 194.713 -12.870 104.377 1.00 45.52 509 ARG A N 1
ATOM 1417 C CA . ARG A 1 174 ? 194.622 -11.887 105.449 1.00 49.62 509 ARG A CA 1
ATOM 1418 C C . ARG A 1 174 ? 195.939 -11.883 106.239 1.00 53.02 509 ARG A C 1
ATOM 1419 O O . ARG A 1 174 ? 196.544 -12.945 106.410 1.00 49.74 509 ARG A O 1
ATOM 1427 N N . PRO A 1 175 ? 196.386 -10.725 106.734 1.00 56.18 510 PRO A N 1
ATOM 1428 C CA . PRO A 1 175 ? 195.664 -9.459 106.663 1.00 51.91 510 PRO A CA 1
ATOM 1429 C C . PRO A 1 175 ? 195.924 -8.674 105.368 1.00 52.49 510 PRO A C 1
ATOM 1430 O O . PRO A 1 175 ? 196.936 -8.908 104.695 1.00 59.07 510 PRO A O 1
ATOM 1434 N N . LEU A 1 176 ? 195.011 -7.757 105.048 1.00 46.05 511 LEU A N 1
ATOM 1435 C CA . LEU A 1 176 ? 195.125 -6.853 103.895 1.00 42.29 511 LEU A CA 1
ATOM 1436 C C . LEU A 1 176 ? 195.575 -5.487 104.363 1.00 39.94 511 LEU A C 1
ATOM 1437 O O . LEU A 1 176 ? 195.039 -4.952 105.335 1.00 36.76 511 LEU A O 1
ATOM 1442 N N . SER A 1 177 ? 196.529 -4.902 103.644 1.00 35.55 512 SER A N 1
ATOM 1443 C CA . SER A 1 177 ? 197.028 -3.567 103.970 1.00 33.98 512 SER A CA 1
ATOM 1444 C C . SER A 1 177 ? 195.991 -2.518 103.578 1.00 33.99 512 SER A C 1
ATOM 1445 O O . SER A 1 177 ? 195.033 -2.844 102.860 1.00 38.41 512 SER A O 1
ATOM 1448 N N . ASP A 1 178 ? 196.199 -1.272 104.018 1.00 38.35 513 ASP A N 1
ATOM 1449 C CA . ASP A 1 178 ? 195.335 -0.128 103.630 1.00 43.65 513 ASP A CA 1
ATOM 1450 C C . ASP A 1 178 ? 195.130 -0.058 102.121 1.00 40.60 513 ASP A C 1
ATOM 1451 O O . ASP A 1 178 ? 194.001 -0.027 101.634 1.00 42.66 513 ASP A O 1
ATOM 1456 N N . LEU A 1 179 ? 196.231 -0.039 101.383 1.00 40.90 514 LEU A N 1
ATOM 1457 C CA . LEU A 1 179 ? 196.166 0.048 99.926 1.00 36.54 514 LEU A CA 1
ATOM 1458 C C . LEU A 1 179 ? 195.582 -1.215 99.303 1.00 32.38 514 LEU A C 1
ATOM 1459 O O . LEU A 1 179 ? 194.858 -1.141 98.311 1.00 37.49 514 LEU A O 1
ATOM 1464 N N . GLY A 1 180 ? 195.917 -2.368 99.875 1.00 33.13 515 GLY A N 1
ATOM 1465 C CA . GLY A 1 180 ? 195.341 -3.640 99.480 1.00 35.23 515 GLY A CA 1
ATOM 1466 C C . GLY A 1 180 ? 193.828 -3.626 99.599 1.00 34.62 515 GLY A C 1
ATOM 1467 O O . GLY A 1 180 ? 193.143 -3.983 98.671 1.00 34.48 515 GLY A O 1
ATOM 1468 N N . LEU A 1 181 ? 193.340 -3.139 100.727 1.00 39.14 516 LEU A N 1
ATOM 1469 C CA . LEU A 1 181 ? 191.917 -3.059 101.005 1.00 39.45 516 LEU A CA 1
ATOM 1470 C C . LEU A 1 181 ? 191.199 -2.145 100.031 1.00 38.81 516 LEU A C 1
ATOM 1471 O O . LEU A 1 181 ? 190.188 -2.516 99.481 1.00 41.26 516 LEU A O 1
ATOM 1476 N N . ILE A 1 182 ? 191.735 -0.970 99.790 1.00 37.82 517 ILE A N 1
ATOM 1477 C CA . ILE A 1 182 ? 191.147 -0.042 98.860 1.00 43.59 517 ILE A CA 1
ATOM 1478 C C . ILE A 1 182 ? 191.059 -0.648 97.463 1.00 38.79 517 ILE A C 1
ATOM 1479 O O . ILE A 1 182 ? 190.061 -0.495 96.771 1.00 38.42 517 ILE A O 1
ATOM 1484 N N . SER A 1 183 ? 192.113 -1.328 97.056 1.00 36.06 518 SER A N 1
ATOM 1485 C CA . SER A 1 183 ? 192.150 -1.898 95.738 1.00 34.49 518 SER A CA 1
ATOM 1486 C C . SER A 1 183 ? 191.135 -3.012 95.566 1.00 35.16 518 SER A C 1
ATOM 1487 O O . SER A 1 183 ? 190.395 -3.042 94.590 1.00 32.92 518 SER A O 1
ATOM 1490 N N . TYR A 1 184 ? 191.090 -3.911 96.533 1.00 34.65 519 TYR A N 1
ATOM 1491 C CA . TYR A 1 184 ? 190.151 -5.006 96.480 1.00 35.20 519 TYR A CA 1
ATOM 1492 C C . TYR A 1 184 ? 188.713 -4.497 96.567 1.00 37.79 519 TYR A C 1
ATOM 1493 O O . TYR A 1 184 ? 187.862 -4.999 95.878 1.00 37.50 519 TYR A O 1
ATOM 1502 N N . ARG A 1 185 ? 188.465 -3.470 97.363 1.00 37.60 520 ARG A N 1
ATOM 1503 C CA . ARG A 1 185 ? 187.119 -2.911 97.445 1.00 37.89 520 ARG A CA 1
ATOM 1504 C C . ARG A 1 185 ? 186.699 -2.365 96.114 1.00 42.46 520 ARG A C 1
ATOM 1505 O O . ARG A 1 185 ? 185.572 -2.626 95.684 1.00 38.49 520 ARG A O 1
ATOM 1513 N N . SER A 1 186 ? 187.609 -1.656 95.452 1.00 43.31 521 SER A N 1
ATOM 1514 C CA . SER A 1 186 ? 187.321 -1.129 94.152 1.00 39.34 521 SER A CA 1
ATOM 1515 C C . SER A 1 186 ? 187.035 -2.233 93.147 1.00 38.19 521 SER A C 1
ATOM 1516 O O . SER A 1 186 ? 186.122 -2.103 92.357 1.00 38.09 521 SER A O 1
ATOM 1519 N N . TYR A 1 187 ? 187.813 -3.307 93.162 1.00 33.82 522 TYR A N 1
ATOM 1520 C CA . TYR A 1 187 ? 187.587 -4.393 92.219 1.00 34.32 522 TYR A CA 1
ATOM 1521 C C . TYR A 1 187 ? 186.249 -5.098 92.487 1.00 35.41 522 TYR A C 1
ATOM 1522 O O . TYR A 1 187 ? 185.488 -5.392 91.569 1.00 35.70 522 TYR A O 1
ATOM 1531 N N . TRP A 1 188 ? 185.988 -5.350 93.753 1.00 33.19 523 TRP A N 1
ATOM 1532 C CA . TRP A 1 188 ? 184.776 -6.049 94.137 1.00 34.33 523 TRP A CA 1
ATOM 1533 C C . TRP A 1 188 ? 183.555 -5.228 93.759 1.00 35.23 523 TRP A C 1
ATOM 1534 O O . TRP A 1 188 ? 182.580 -5.772 93.282 1.00 34.70 523 TRP A O 1
ATOM 1545 N N . LYS A 1 189 ? 183.628 -3.921 93.924 1.00 36.58 524 LYS A N 1
ATOM 1546 C CA . LYS A 1 189 ? 182.538 -3.080 93.521 1.00 37.97 524 LYS A CA 1
ATOM 1547 C C . LYS A 1 189 ? 182.306 -3.204 92.029 1.00 39.14 524 LYS A C 1
ATOM 1548 O O . LYS A 1 189 ? 181.186 -3.359 91.594 1.00 40.19 524 LYS A O 1
ATOM 1554 N N . GLU A 1 190 ? 183.375 -3.169 91.246 1.00 37.66 525 GLU A N 1
ATOM 1555 C CA . GLU A 1 190 ? 183.259 -3.233 89.792 1.00 38.11 525 GLU A CA 1
ATOM 1556 C C . GLU A 1 190 ? 182.596 -4.533 89.356 1.00 34.53 525 GLU A C 1
ATOM 1557 O O . GLU A 1 190 ? 181.670 -4.522 88.539 1.00 39.62 525 GLU A O 1
ATOM 1563 N N . VAL A 1 191 ? 183.072 -5.639 89.921 1.00 33.54 526 VAL A N 1
ATOM 1564 C CA . VAL A 1 191 ? 182.612 -6.975 89.564 1.00 41.27 526 VAL A CA 1
ATOM 1565 C C . VAL A 1 191 ? 181.144 -7.183 89.947 1.00 39.38 526 VAL A C 1
ATOM 1566 O O . VAL A 1 191 ? 180.372 -7.724 89.180 1.00 40.11 526 VAL A O 1
ATOM 1570 N N . LEU A 1 192 ? 180.779 -6.751 91.139 1.00 39.11 527 LEU A N 1
ATOM 1571 C CA . LEU A 1 192 ? 179.419 -6.922 91.619 1.00 39.46 527 LEU A CA 1
ATOM 1572 C C . LEU A 1 192 ? 178.421 -6.084 90.819 1.00 41.29 527 LEU A C 1
ATOM 1573 O O . LEU A 1 192 ? 177.359 -6.588 90.442 1.00 42.97 527 LEU A O 1
ATOM 1578 N N . LEU A 1 193 ? 178.751 -4.820 90.561 1.00 38.79 528 LEU A N 1
ATOM 1579 C CA . LEU A 1 193 ? 177.887 -3.956 89.745 1.00 43.76 528 LEU A CA 1
ATOM 1580 C C . LEU A 1 193 ? 177.755 -4.427 88.288 1.00 43.37 528 LEU A C 1
ATOM 1581 O O . LEU A 1 193 ? 176.676 -4.328 87.724 1.00 41.20 528 LEU A O 1
ATOM 1586 N N . ARG A 1 194 ? 178.837 -4.936 87.691 1.00 41.20 529 ARG A N 1
ATOM 1587 C CA . ARG A 1 194 ? 178.766 -5.561 86.374 1.00 42.75 529 ARG A CA 1
ATOM 1588 C C . ARG A 1 194 ? 177.820 -6.774 86.356 1.00 41.36 529 ARG A C 1
ATOM 1589 O O . ARG A 1 194 ? 177.027 -6.920 85.427 1.00 43.45 529 ARG A O 1
ATOM 1597 N N . TYR A 1 195 ? 177.923 -7.633 87.366 1.00 39.82 530 TYR A N 1
ATOM 1598 C CA . TYR A 1 195 ? 177.052 -8.809 87.484 1.00 41.95 530 TYR A CA 1
ATOM 1599 C C . TYR A 1 195 ? 175.583 -8.381 87.574 1.00 42.85 530 TYR A C 1
ATOM 1600 O O . TYR A 1 195 ? 174.734 -8.916 86.871 1.00 43.74 530 TYR A O 1
ATOM 1609 N N . LEU A 1 196 ? 175.298 -7.410 88.430 1.00 43.65 531 LEU A N 1
ATOM 1610 C CA . LEU A 1 196 ? 173.915 -6.970 88.619 1.00 46.73 531 LEU A CA 1
ATOM 1611 C C . LEU A 1 196 ? 173.380 -6.201 87.406 1.00 51.02 531 LEU A C 1
ATOM 1612 O O . LEU A 1 196 ? 172.194 -6.325 87.065 1.00 51.18 531 LEU A O 1
ATOM 1617 N N . HIS A 1 197 ? 174.248 -5.447 86.737 1.00 51.52 532 HIS A N 1
ATOM 1618 C CA . HIS A 1 197 ? 173.880 -4.782 85.488 1.00 53.62 532 HIS A CA 1
ATOM 1619 C C . HIS A 1 197 ? 173.534 -5.762 84.358 1.00 47.69 532 HIS A C 1
ATOM 1620 O O . HIS A 1 197 ? 172.640 -5.500 83.574 1.00 54.56 532 HIS A O 1
ATOM 1627 N N . ASN A 1 198 ? 174.257 -6.869 84.269 1.00 51.35 533 ASN A N 1
ATOM 1628 C CA . ASN A 1 198 ? 173.991 -7.902 83.256 1.00 53.83 533 ASN A CA 1
ATOM 1629 C C . ASN A 1 198 ? 172.881 -8.883 83.666 1.00 49.44 533 ASN A C 1
ATOM 1630 O O . ASN A 1 198 ? 172.266 -9.495 82.804 1.00 54.37 533 ASN A O 1
ATOM 1635 N N . PHE A 1 199 ? 172.640 -9.039 84.965 1.00 49.34 534 PHE A N 1
ATOM 1636 C CA . PHE A 1 199 ? 171.653 -10.005 85.456 1.00 49.62 534 PHE A CA 1
ATOM 1637 C C . PHE A 1 199 ? 170.217 -9.505 85.290 1.00 55.97 534 PHE A C 1
ATOM 1638 O O . PHE A 1 199 ? 169.906 -8.370 85.645 1.00 62.96 534 PHE A O 1
ATOM 1646 N N . GLN A 1 200 ? 169.349 -10.365 84.764 1.00 56.03 535 GLN A N 1
ATOM 1647 C CA . GLN A 1 200 ? 167.940 -10.010 84.500 1.00 61.33 535 GLN A CA 1
ATOM 1648 C C . GLN A 1 200 ? 166.905 -10.634 85.447 1.00 64.66 535 GLN A C 1
ATOM 1649 O O . GLN A 1 200 ? 165.764 -10.183 85.477 1.00 74.43 535 GLN A O 1
ATOM 1655 N N . GLY A 1 201 ? 167.289 -11.647 86.219 1.00 61.65 536 GLY A N 1
ATOM 1656 C CA . GLY A 1 201 ? 166.357 -12.338 87.118 1.00 61.63 536 GLY A CA 1
ATOM 1657 C C . GLY A 1 201 ? 165.888 -11.526 88.317 1.00 56.13 536 GLY A C 1
ATOM 1658 O O . GLY A 1 201 ? 166.457 -10.496 88.661 1.00 60.35 536 GLY A O 1
ATOM 1659 N N . LYS A 1 202 ? 164.847 -12.029 88.963 1.00 54.72 537 LYS A N 1
ATOM 1660 C CA . LYS A 1 202 ? 164.156 -11.341 90.053 1.00 54.52 537 LYS A CA 1
ATOM 1661 C C . LYS A 1 202 ? 164.863 -11.503 91.391 1.00 51.99 537 LYS A C 1
ATOM 1662 O O . LYS A 1 202 ? 164.688 -10.675 92.281 1.00 57.48 537 LYS A O 1
ATOM 1664 N N . GLU A 1 203 ? 165.624 -12.583 91.540 1.00 51.24 538 GLU A N 1
ATOM 1665 C CA . GLU A 1 203 ? 166.396 -12.831 92.746 1.00 48.23 538 GLU A CA 1
ATOM 1666 C C . GLU A 1 203 ? 167.719 -13.508 92.434 1.00 46.04 538 GLU A C 1
ATOM 1667 O O . GLU A 1 203 ? 167.882 -14.125 91.379 1.00 41.96 538 GLU A O 1
ATOM 1673 N N . ILE A 1 204 ? 168.644 -13.400 93.385 1.00 43.74 539 ILE A N 1
ATOM 1674 C CA . ILE A 1 204 ? 169.978 -13.984 93.245 1.00 44.97 539 ILE A CA 1
ATOM 1675 C C . ILE A 1 204 ? 170.487 -14.418 94.617 1.00 45.16 539 ILE A C 1
ATOM 1676 O O . ILE A 1 204 ? 170.184 -13.774 95.624 1.00 50.21 539 ILE A O 1
ATOM 1681 N N . SER A 1 205 ? 171.232 -15.516 94.662 1.00 42.30 540 SER A N 1
ATOM 1682 C CA . SER A 1 205 ? 171.934 -15.923 95.875 1.00 44.39 540 SER A CA 1
ATOM 1683 C C . SER A 1 205 ? 173.396 -15.468 95.811 1.00 44.20 540 SER A C 1
ATOM 1684 O O . SER A 1 205 ? 173.967 -15.309 94.723 1.00 44.91 540 SER A O 1
ATOM 1687 N N . ILE A 1 206 ? 173.985 -15.274 96.985 1.00 43.24 541 ILE A N 1
ATOM 1688 C CA . ILE A 1 206 ? 175.406 -14.926 97.084 1.00 44.39 541 ILE A CA 1
ATOM 1689 C C . ILE A 1 206 ? 176.265 -16.007 96.433 1.00 43.66 541 ILE A C 1
ATOM 1690 O O . ILE A 1 206 ? 177.230 -15.692 95.745 1.00 44.55 541 ILE A O 1
ATOM 1695 N N . LYS A 1 207 ? 175.904 -17.268 96.670 1.00 47.04 542 LYS A N 1
ATOM 1696 C CA . LYS A 1 207 ? 176.584 -18.422 96.089 1.00 48.56 542 LYS A CA 1
ATOM 1697 C C . LYS A 1 207 ? 176.666 -18.367 94.565 1.00 49.84 542 LYS A C 1
ATOM 1698 O O . LYS A 1 207 ? 177.719 -18.670 93.995 1.00 54.35 542 LYS A O 1
ATOM 1704 N N . GLU A 1 208 ? 175.573 -17.980 93.915 1.00 45.41 543 GLU A N 1
ATOM 1705 C CA . GLU A 1 208 ? 175.551 -17.831 92.452 1.00 45.94 543 GLU A CA 1
ATOM 1706 C C . GLU A 1 208 ? 176.541 -16.764 91.978 1.00 43.52 543 GLU A C 1
ATOM 1707 O O . GLU A 1 208 ? 177.274 -16.975 91.003 1.00 49.58 543 GLU A O 1
ATOM 1713 N N . ILE A 1 209 ? 176.566 -15.629 92.670 1.00 41.92 544 ILE A N 1
ATOM 1714 C CA . ILE A 1 209 ? 177.481 -14.538 92.315 1.00 43.69 544 ILE A CA 1
ATOM 1715 C C . ILE A 1 209 ? 178.931 -15.006 92.508 1.00 42.92 544 ILE A C 1
ATOM 1716 O O . ILE A 1 209 ? 179.782 -14.816 91.638 1.00 43.44 544 ILE A O 1
ATOM 1721 N N . SER A 1 210 ? 179.184 -15.631 93.648 1.00 44.39 545 SER A N 1
ATOM 1722 C CA . SER A 1 210 ? 180.476 -16.234 93.952 1.00 46.50 545 SER A CA 1
ATOM 1723 C C . SER A 1 210 ? 180.910 -17.269 92.899 1.00 46.40 545 SER A C 1
ATOM 1724 O O . SER A 1 210 ? 182.077 -17.288 92.485 1.00 52.38 545 SER A O 1
ATOM 1727 N N . GLN A 1 211 ? 179.976 -18.113 92.471 1.00 46.50 546 GLN A N 1
ATOM 1728 C CA . GLN A 1 211 ? 180.235 -19.100 91.418 1.00 48.61 546 GLN A CA 1
ATOM 1729 C C . GLN A 1 211 ? 180.645 -18.465 90.085 1.00 48.92 546 GLN A C 1
ATOM 1730 O O . GLN A 1 211 ? 181.493 -19.003 89.399 1.00 52.38 546 GLN A O 1
ATOM 1736 N N . GLU A 1 212 ? 180.031 -17.340 89.726 1.00 48.02 547 GLU A N 1
ATOM 1737 C CA . GLU A 1 212 ? 180.318 -16.655 88.463 1.00 49.45 547 GLU A CA 1
ATOM 1738 C C . GLU A 1 212 ? 181.651 -15.891 88.508 1.00 46.64 547 GLU A C 1
ATOM 1739 O O . GLU A 1 212 ? 182.421 -15.921 87.552 1.00 48.91 547 GLU A O 1
ATOM 1745 N N . THR A 1 213 ? 181.886 -15.197 89.612 1.00 43.72 548 THR A N 1
ATOM 1746 C CA . THR A 1 213 ? 182.992 -14.254 89.734 1.00 42.76 548 THR A CA 1
ATOM 1747 C C . THR A 1 213 ? 184.265 -14.835 90.357 1.00 41.42 548 THR A C 1
ATOM 1748 O O . THR A 1 213 ? 185.322 -14.227 90.247 1.00 45.22 548 THR A O 1
ATOM 1752 N N . ALA A 1 214 ? 184.138 -15.998 90.999 1.00 38.81 549 ALA A N 1
ATOM 1753 C CA . ALA A 1 214 ? 185.155 -16.608 91.874 1.00 40.78 549 ALA A CA 1
ATOM 1754 C C . ALA A 1 214 ? 185.488 -15.798 93.134 1.00 39.75 549 ALA A C 1
ATOM 1755 O O . ALA A 1 214 ? 186.439 -16.130 93.839 1.00 40.82 549 ALA A O 1
ATOM 1757 N N . VAL A 1 215 ? 184.698 -14.761 93.424 1.00 38.36 550 VAL A N 1
ATOM 1758 C CA . VAL A 1 215 ? 184.857 -13.939 94.611 1.00 37.80 550 VAL A CA 1
ATOM 1759 C C . VAL A 1 215 ? 184.193 -14.686 95.775 1.00 39.90 550 VAL A C 1
ATOM 1760 O O . VAL A 1 215 ? 183.107 -15.252 95.619 1.00 38.29 550 VAL A O 1
ATOM 1764 N N . ASN A 1 216 ? 184.846 -14.665 96.937 1.00 39.64 551 ASN A N 1
ATOM 1765 C CA . ASN A 1 216 ? 184.384 -15.370 98.121 1.00 37.66 551 ASN A CA 1
ATOM 1766 C C . ASN A 1 216 ? 183.045 -14.777 98.600 1.00 38.71 551 ASN A C 1
ATOM 1767 O O . ASN A 1 216 ? 182.861 -13.560 98.550 1.00 39.88 551 ASN A O 1
ATOM 1772 N N . PRO A 1 217 ? 182.106 -15.638 99.053 1.00 40.08 552 PRO A N 1
ATOM 1773 C CA . PRO A 1 217 ? 180.818 -15.141 99.555 1.00 40.91 552 PRO A CA 1
ATOM 1774 C C . PRO A 1 217 ? 180.918 -14.007 100.580 1.00 43.26 552 PRO A C 1
ATOM 1775 O O . PRO A 1 217 ? 180.178 -13.024 100.472 1.00 41.83 552 PRO A O 1
ATOM 1779 N N . VAL A 1 218 ? 181.862 -14.121 101.522 1.00 41.43 553 VAL A N 1
ATOM 1780 C CA . VAL A 1 218 ? 182.065 -13.099 102.559 1.00 45.61 553 VAL A CA 1
ATOM 1781 C C . VAL A 1 218 ? 182.469 -11.756 101.945 1.00 38.47 553 VAL A C 1
ATOM 1782 O O . VAL A 1 218 ? 181.988 -10.713 102.374 1.00 42.68 553 VAL A O 1
ATOM 1786 N N . ASP A 1 219 ? 183.354 -11.777 100.944 1.00 36.02 554 ASP A N 1
ATOM 1787 C CA . ASP A 1 219 ? 183.772 -10.538 100.292 1.00 39.07 554 ASP A CA 1
ATOM 1788 C C . ASP A 1 219 ? 182.610 -9.897 99.492 1.00 35.32 554 ASP A C 1
ATOM 1789 O O . ASP A 1 219 ? 182.467 -8.678 99.454 1.00 35.27 554 ASP A O 1
ATOM 1794 N N . ILE A 1 220 ? 181.760 -10.721 98.880 1.00 36.57 555 ILE A N 1
ATOM 1795 C CA . ILE A 1 220 ? 180.563 -10.214 98.189 1.00 37.62 555 ILE A CA 1
ATOM 1796 C C . ILE A 1 220 ? 179.618 -9.535 99.189 1.00 40.10 555 ILE A C 1
ATOM 1797 O O . ILE A 1 220 ? 179.168 -8.405 98.963 1.00 37.93 555 ILE A O 1
ATOM 1802 N N . VAL A 1 221 ? 179.337 -10.205 100.303 1.00 40.07 556 VAL A N 1
ATOM 1803 C CA . VAL A 1 221 ? 178.439 -9.626 101.322 1.00 43.21 556 VAL A CA 1
ATOM 1804 C C . VAL A 1 221 ? 179.053 -8.342 101.877 1.00 45.79 556 VAL A C 1
ATOM 1805 O O . VAL A 1 221 ? 178.361 -7.323 101.986 1.00 42.66 556 VAL A O 1
ATOM 1809 N N . SER A 1 222 ? 180.355 -8.377 102.189 1.00 40.71 557 SER A N 1
ATOM 1810 C CA . SER A 1 222 ? 181.051 -7.186 102.658 1.00 39.88 557 SER A CA 1
ATOM 1811 C C . SER A 1 222 ? 180.918 -6.006 101.679 1.00 40.48 557 SER A C 1
ATOM 1812 O O . SER A 1 222 ? 180.722 -4.866 102.094 1.00 42.15 557 SER A O 1
ATOM 1815 N N . THR A 1 223 ? 181.029 -6.291 100.384 1.00 39.83 558 THR A N 1
ATOM 1816 C CA . THR A 1 223 ? 180.865 -5.281 99.325 1.00 40.87 558 THR A CA 1
ATOM 1817 C C . THR A 1 223 ? 179.431 -4.770 99.209 1.00 42.15 558 THR A C 1
ATOM 1818 O O . THR A 1 223 ? 179.207 -3.565 99.086 1.00 41.99 558 THR A O 1
ATOM 1822 N N . LEU A 1 224 ? 178.467 -5.680 99.244 1.00 41.72 559 LEU A N 1
ATOM 1823 C CA . LEU A 1 224 ? 177.049 -5.260 99.265 1.00 41.62 559 LEU A CA 1
ATOM 1824 C C . LEU A 1 224 ? 176.816 -4.294 100.428 1.00 42.72 559 LEU A C 1
ATOM 1825 O O . LEU A 1 224 ? 176.198 -3.242 100.239 1.00 43.86 559 LEU A O 1
ATOM 1830 N N . GLN A 1 225 ? 177.354 -4.634 101.606 1.00 42.14 560 GLN A N 1
ATOM 1831 C CA . GLN A 1 225 ? 177.271 -3.775 102.802 1.00 51.27 560 GLN A CA 1
ATOM 1832 C C . GLN A 1 225 ? 177.949 -2.429 102.559 1.00 49.86 560 GLN A C 1
ATOM 1833 O O . GLN A 1 225 ? 177.364 -1.393 102.811 1.00 51.67 560 GLN A O 1
ATOM 1839 N N . ALA A 1 226 ? 179.175 -2.458 102.033 1.00 48.71 561 ALA A N 1
ATOM 1840 C CA . ALA A 1 226 ? 179.932 -1.235 101.730 1.00 53.52 561 ALA A CA 1
ATOM 1841 C C . ALA A 1 226 ? 179.200 -0.268 100.790 1.00 49.93 561 ALA A C 1
ATOM 1842 O O . ALA A 1 226 ? 179.301 0.955 100.943 1.00 51.57 561 ALA A O 1
ATOM 1844 N N . LEU A 1 227 ? 178.477 -0.817 99.816 1.00 42.69 562 LEU A N 1
ATOM 1845 C CA . LEU A 1 227 ? 177.695 -0.012 98.881 1.00 43.89 562 LEU A CA 1
ATOM 1846 C C . LEU A 1 227 ? 176.264 0.274 99.360 1.00 46.03 562 LEU A C 1
ATOM 1847 O O . LEU A 1 227 ? 175.494 0.888 98.626 1.00 48.75 562 LEU A O 1
ATOM 1852 N N . GLN A 1 228 ? 175.926 -0.167 100.573 1.00 46.58 563 GLN A N 1
ATOM 1853 C CA . GLN A 1 228 ? 174.585 -0.006 101.160 1.00 49.19 563 GLN A CA 1
ATOM 1854 C C . GLN A 1 228 ? 173.481 -0.549 100.257 1.00 49.23 563 GLN A C 1
ATOM 1855 O O . GLN A 1 228 ? 172.423 0.064 100.082 1.00 51.61 563 GLN A O 1
ATOM 1861 N N . MET A 1 229 ? 173.745 -1.719 99.698 1.00 48.59 564 MET A N 1
ATOM 1862 C CA . MET A 1 229 ? 172.829 -2.401 98.792 1.00 48.97 564 MET A CA 1
ATOM 1863 C C . MET A 1 229 ? 172.119 -3.577 99.450 1.00 45.98 564 MET A C 1
ATOM 1864 O O . MET A 1 229 ? 171.297 -4.228 98.798 1.00 52.69 564 MET A O 1
ATOM 1869 N N . LEU A 1 230 ? 172.436 -3.862 100.716 1.00 51.74 565 LEU A N 1
ATOM 1870 C CA . LEU A 1 230 ? 171.693 -4.850 101.482 1.00 52.93 565 LEU A CA 1
ATOM 1871 C C . LEU A 1 230 ? 170.645 -4.140 102.339 1.00 59.47 565 LEU A C 1
ATOM 1872 O O . LEU A 1 230 ? 170.977 -3.316 103.203 1.00 54.36 565 LEU A O 1
ATOM 1877 N N . LYS A 1 231 ? 169.383 -4.464 102.088 1.00 64.49 566 LYS A N 1
ATOM 1878 C CA . LYS A 1 231 ? 168.281 -3.835 102.803 1.00 68.04 566 LYS A CA 1
ATOM 1879 C C . LYS A 1 231 ? 167.376 -4.849 103.450 1.00 75.04 566 LYS A C 1
ATOM 1880 O O . LYS A 1 231 ? 167.418 -6.044 103.142 1.00 64.02 566 LYS A O 1
ATOM 1886 N N . TYR A 1 232 ? 166.580 -4.334 104.378 1.00 74.67 567 TYR A N 1
ATOM 1887 C CA . TYR A 1 232 ? 165.628 -5.101 105.144 1.00 78.09 567 TYR A CA 1
ATOM 1888 C C . TYR A 1 232 ? 164.293 -4.386 105.037 1.00 85.24 567 TYR A C 1
ATOM 1889 O O . TYR A 1 232 ? 164.203 -3.199 105.360 1.00 83.53 567 TYR A O 1
ATOM 1898 N N . TRP A 1 233 ? 163.287 -5.099 104.537 1.00 79.15 568 TRP A N 1
ATOM 1899 C CA . TRP A 1 233 ? 161.925 -4.583 104.424 1.00 78.82 568 TRP A CA 1
ATOM 1900 C C . TRP A 1 233 ? 160.965 -5.762 104.449 1.00 81.72 568 TRP A C 1
ATOM 1901 O O . TRP A 1 233 ? 161.111 -6.690 103.653 1.00 85.16 568 TRP A O 1
ATOM 1903 N N . LYS A 1 234 ? 160.002 -5.717 105.371 1.00 80.93 569 LYS A N 1
ATOM 1904 C CA . LYS A 1 234 ? 159.020 -6.793 105.577 1.00 87.99 569 LYS A CA 1
ATOM 1905 C C . LYS A 1 234 ? 159.662 -8.154 105.915 1.00 84.01 569 LYS A C 1
ATOM 1906 O O . LYS A 1 234 ? 159.302 -9.182 105.341 1.00 89.15 569 LYS A O 1
ATOM 1908 N N . GLY A 1 235 ? 160.625 -8.139 106.837 1.00 84.82 570 GLY A N 1
ATOM 1909 C CA . GLY A 1 235 ? 161.272 -9.362 107.329 1.00 86.44 570 GLY A CA 1
ATOM 1910 C C . GLY A 1 235 ? 162.257 -10.072 106.402 1.00 85.66 570 GLY A C 1
ATOM 1911 O O . GLY A 1 235 ? 162.793 -11.126 106.773 1.00 81.01 570 GLY A O 1
ATOM 1912 N N . LYS A 1 236 ? 162.523 -9.497 105.224 1.00 67.25 571 LYS A N 1
ATOM 1913 C CA . LYS A 1 236 ? 163.339 -10.154 104.192 1.00 70.76 571 LYS A CA 1
ATOM 1914 C C . LYS A 1 236 ? 164.599 -9.344 103.872 1.00 70.44 571 LYS A C 1
ATOM 1915 O O . LYS A 1 236 ? 164.597 -8.123 103.987 1.00 69.12 571 LYS A O 1
ATOM 1917 N N . HIS A 1 237 ? 165.664 -10.040 103.470 1.00 65.15 572 HIS A N 1
ATOM 1918 C CA . HIS A 1 237 ? 166.881 -9.398 102.964 1.00 63.55 572 HIS A CA 1
ATOM 1919 C C . HIS A 1 237 ? 166.772 -9.185 101.471 1.00 56.71 572 HIS A C 1
ATOM 1920 O O . HIS A 1 237 ? 166.614 -10.141 100.719 1.00 62.61 572 HIS A O 1
ATOM 1927 N N . LEU A 1 238 ? 166.844 -7.925 101.060 1.00 54.77 573 LEU A N 1
ATOM 1928 C CA . LEU A 1 238 ? 166.785 -7.550 99.659 1.00 57.11 573 LEU A CA 1
ATOM 1929 C C . LEU A 1 238 ? 168.128 -6.997 99.200 1.00 52.75 573 LEU A C 1
ATOM 1930 O O . LEU A 1 238 ? 168.860 -6.382 99.973 1.00 55.02 573 LEU A O 1
ATOM 1935 N N . VAL A 1 239 ? 168.420 -7.226 97.926 1.00 52.25 574 VAL A N 1
ATOM 1936 C CA . VAL A 1 239 ? 169.525 -6.597 97.239 1.00 52.34 574 VAL A CA 1
ATOM 1937 C C . VAL A 1 239 ? 168.944 -5.397 96.516 1.00 52.00 574 VAL A C 1
ATOM 1938 O O . VAL A 1 239 ? 168.115 -5.554 95.624 1.00 53.61 574 VAL A O 1
ATOM 1942 N N . LEU A 1 240 ? 169.384 -4.203 96.898 1.00 45.62 575 LEU A N 1
ATOM 1943 C CA . LEU A 1 240 ? 168.866 -2.965 96.337 1.00 53.70 575 LEU A CA 1
ATOM 1944 C C . LEU A 1 240 ? 169.790 -2.498 95.243 1.00 49.72 575 LEU A C 1
ATOM 1945 O O . LEU A 1 240 ? 170.903 -2.077 95.540 1.00 58.02 575 LEU A O 1
ATOM 1950 N N . LYS A 1 241 ? 169.360 -2.571 93.986 1.00 57.71 576 LYS A N 1
ATOM 1951 C CA . LYS A 1 241 ? 170.257 -2.169 92.896 1.00 65.34 576 LYS A CA 1
ATOM 1952 C C . LYS A 1 241 ? 170.132 -0.666 92.666 1.00 59.12 576 LYS A C 1
ATOM 1953 O O . LYS A 1 241 ? 169.205 -0.183 92.033 1.00 60.62 576 LYS A O 1
ATOM 1959 N N . ARG A 1 242 ? 171.095 0.056 93.218 1.00 59.28 577 ARG A N 1
ATOM 1960 C CA . ARG A 1 242 ? 171.087 1.500 93.240 1.00 64.52 577 ARG A CA 1
ATOM 1961 C C . ARG A 1 242 ? 171.365 2.092 91.861 1.00 71.42 577 ARG A C 1
ATOM 1962 O O . ARG A 1 242 ? 172.216 1.610 91.113 1.00 68.21 577 ARG A O 1
ATOM 1970 N N . GLN A 1 243 ? 170.648 3.171 91.573 1.00 81.58 578 GLN A N 1
ATOM 1971 C CA . GLN A 1 243 ? 170.598 3.777 90.239 1.00 84.85 578 GLN A CA 1
ATOM 1972 C C . GLN A 1 243 ? 171.887 4.549 89.999 1.00 77.77 578 GLN A C 1
ATOM 1973 O O . GLN A 1 243 ? 172.538 4.390 88.963 1.00 76.65 578 GLN A O 1
ATOM 1979 N N . ASP A 1 244 ? 172.218 5.401 90.966 1.00 73.53 579 ASP A N 1
ATOM 1980 C CA . ASP A 1 244 ? 173.447 6.200 90.946 1.00 69.62 579 ASP A CA 1
ATOM 1981 C C . ASP A 1 244 ? 174.721 5.357 90.811 1.00 69.43 579 ASP A C 1
ATOM 1982 O O . ASP A 1 244 ? 175.620 5.730 90.059 1.00 74.11 579 ASP A O 1
ATOM 1987 N N . LEU A 1 245 ? 174.786 4.233 91.525 1.00 65.85 580 LEU A N 1
ATOM 1988 C CA . LEU A 1 245 ? 175.941 3.324 91.446 1.00 63.16 580 LEU A CA 1
ATOM 1989 C C . LEU A 1 245 ? 176.079 2.673 90.074 1.00 65.91 580 LEU A C 1
ATOM 1990 O O . LEU A 1 245 ? 177.180 2.597 89.533 1.00 66.37 580 LEU A O 1
ATOM 1995 N N . ILE A 1 246 ? 174.963 2.204 89.525 1.00 72.77 581 ILE A N 1
ATOM 1996 C CA . ILE A 1 246 ? 174.940 1.611 88.189 1.00 71.15 581 ILE A CA 1
ATOM 1997 C C . ILE A 1 246 ? 175.364 2.623 87.123 1.00 74.12 581 ILE A C 1
ATOM 1998 O O . ILE A 1 246 ? 176.192 2.310 86.265 1.00 77.51 581 ILE A O 1
ATOM 2000 N N . ASP A 1 247 ? 174.796 3.829 87.194 1.00 70.63 582 ASP A N 1
ATOM 2001 C CA . ASP A 1 247 ? 175.111 4.905 86.242 1.00 75.39 582 ASP A CA 1
ATOM 2002 C C . ASP A 1 247 ? 176.562 5.372 86.347 1.00 74.34 582 ASP A C 1
ATOM 2003 O O . ASP A 1 247 ? 177.227 5.554 85.323 1.00 76.81 582 ASP A O 1
ATOM 2008 N N . GLU A 1 248 ? 177.037 5.570 87.576 1.00 68.22 583 GLU A N 1
ATOM 2009 C CA . GLU A 1 248 ? 178.433 5.943 87.817 1.00 69.01 583 GLU A CA 1
ATOM 2010 C C . GLU A 1 248 ? 179.385 4.871 87.289 1.00 68.49 583 GLU A C 1
ATOM 2011 O O . GLU A 1 248 ? 180.410 5.196 86.685 1.00 74.47 583 GLU A O 1
ATOM 2013 N N . TRP A 1 249 ? 179.030 3.605 87.511 1.00 64.01 584 TRP A N 1
ATOM 2014 C CA . TRP A 1 249 ? 179.810 2.467 87.010 1.00 72.19 584 TRP A CA 1
ATOM 2015 C C . TRP A 1 249 ? 179.937 2.432 85.475 1.00 72.32 584 TRP A C 1
ATOM 2016 O O . TRP A 1 249 ? 181.016 2.131 84.960 1.00 71.88 584 TRP A O 1
ATOM 2027 N N . ILE A 1 250 ? 178.854 2.727 84.757 1.00 71.81 585 ILE A N 1
ATOM 2028 C CA . ILE A 1 250 ? 178.893 2.750 83.282 1.00 72.32 585 ILE A CA 1
ATOM 2029 C C . ILE A 1 250 ? 179.820 3.861 82.770 1.00 75.15 585 ILE A C 1
ATOM 2030 O O . ILE A 1 250 ? 180.542 3.668 81.790 1.00 73.59 585 ILE A O 1
ATOM 2035 N N . ALA A 1 251 ? 179.788 5.017 83.429 1.00 77.36 586 ALA A N 1
ATOM 2036 C CA . ALA A 1 251 ? 180.721 6.108 83.122 1.00 78.02 586 ALA A CA 1
ATOM 2037 C C . ALA A 1 251 ? 182.184 5.706 83.368 1.00 79.69 586 ALA A C 1
ATOM 2038 O O . ALA A 1 251 ? 183.065 6.072 82.590 1.00 84.48 586 ALA A O 1
ATOM 2040 N N . LYS A 1 252 ? 182.428 4.961 84.447 1.00 79.04 587 LYS A N 1
ATOM 2041 C CA . LYS A 1 252 ? 183.751 4.376 84.731 1.00 75.63 587 LYS A CA 1
ATOM 2042 C C . LYS A 1 252 ? 184.119 3.261 83.739 1.00 80.77 587 LYS A C 1
ATOM 2043 O O . LYS A 1 252 ? 185.283 3.121 83.358 1.00 83.18 587 LYS A O 1
ATOM 2045 N N . GLU A 1 253 ? 183.123 2.467 83.347 1.00 78.23 588 GLU A N 1
ATOM 2046 C CA . GLU A 1 253 ? 183.272 1.414 82.332 1.00 84.74 588 GLU A CA 1
ATOM 2047 C C . GLU A 1 253 ? 183.703 1.995 80.983 1.00 93.24 588 GLU A C 1
ATOM 2048 O O . GLU A 1 253 ? 184.509 1.389 80.271 1.00 92.16 588 GLU A O 1
ATOM 2054 N N . ALA A 1 254 ? 183.151 3.161 80.643 1.00 106.49 589 ALA A N 1
ATOM 2055 C CA . ALA A 1 254 ? 183.525 3.893 79.431 1.00 101.51 589 ALA A CA 1
ATOM 2056 C C . ALA A 1 254 ? 184.994 4.319 79.446 1.00 106.66 589 ALA A C 1
ATOM 2057 O O . ALA A 1 254 ? 185.687 4.188 78.436 1.00 110.27 589 ALA A O 1
ATOM 2059 N N . LYS A 1 255 ? 185.457 4.829 80.586 1.00 106.43 590 LYS A N 1
ATOM 2060 C CA . LYS A 1 255 ? 186.868 5.206 80.752 1.00 103.01 590 LYS A CA 1
ATOM 2061 C C . LYS A 1 255 ? 187.810 3.991 80.826 1.00 104.28 590 LYS A C 1
ATOM 2062 O O . LYS A 1 255 ? 188.955 4.064 80.367 1.00 87.25 590 LYS A O 1
ATOM 2068 N N . ARG A 1 256 ? 187.321 2.885 81.393 1.00 99.43 591 ARG A N 1
ATOM 2069 C CA . ARG A 1 256 ? 188.056 1.609 81.412 1.00 99.40 591 ARG A CA 1
ATOM 2070 C C . ARG A 1 256 ? 188.262 1.050 79.998 1.00 100.64 591 ARG A C 1
ATOM 2071 O O . ARG A 1 256 ? 189.348 0.571 79.660 1.00 95.18 591 ARG A O 1
ATOM 2073 N N . SER A 1 257 ? 187.206 1.112 79.190 1.00 106.71 592 SER A N 1
ATOM 2074 C CA . SER A 1 257 ? 187.269 0.745 77.772 1.00 101.03 592 SER A CA 1
ATOM 2075 C C . SER A 1 257 ? 188.044 1.769 76.930 1.00 94.17 592 SER A C 1
ATOM 2076 O O . SER A 1 257 ? 188.645 1.403 75.921 1.00 100.78 592 SER A O 1
ATOM 2079 N N . ASN A 1 258 ? 188.007 3.042 77.336 1.00 88.84 593 ASN A N 1
ATOM 2080 C CA . ASN A 1 258 ? 188.765 4.116 76.672 1.00 87.84 593 ASN A CA 1
ATOM 2081 C C . ASN A 1 258 ? 190.263 3.830 76.680 1.00 81.54 593 ASN A C 1
ATOM 2082 O O . ASN A 1 258 ? 190.919 3.893 75.642 1.00 80.49 593 ASN A O 1
ATOM 2084 N N . SER A 1 259 ? 190.795 3.512 77.857 1.00 81.60 594 SER A N 1
ATOM 2085 C CA . SER A 1 259 ? 192.169 3.024 77.969 1.00 79.72 594 SER A CA 1
ATOM 2086 C C . SER A 1 259 ? 192.166 1.512 77.736 1.00 71.40 594 SER A C 1
ATOM 2087 O O . SER A 1 259 ? 191.137 0.922 77.382 1.00 85.13 594 SER A O 1
ATOM 2090 N N . ASN A 1 260 ? 193.312 0.884 77.930 1.00 58.26 595 ASN A N 1
ATOM 2091 C CA . ASN A 1 260 ? 193.455 -0.542 77.655 1.00 50.40 595 ASN A CA 1
ATOM 2092 C C . ASN A 1 260 ? 193.867 -1.298 78.903 1.00 41.74 595 ASN A C 1
ATOM 2093 O O . ASN A 1 260 ? 194.504 -2.341 78.813 1.00 46.57 595 ASN A O 1
ATOM 2098 N N . LYS A 1 261 ? 193.430 -0.808 80.068 1.00 38.17 596 LYS A N 1
ATOM 2099 C CA . LYS A 1 261 ? 193.844 -1.367 81.357 1.00 37.02 596 LYS A CA 1
ATOM 2100 C C . LYS A 1 261 ? 192.917 -2.491 81.806 1.00 37.84 596 LYS A C 1
ATOM 2101 O O . LYS A 1 261 ? 192.317 -2.433 82.885 1.00 37.58 596 LYS A O 1
ATOM 2107 N N . THR A 1 262 ? 192.825 -3.524 80.973 1.00 37.10 597 THR A N 1
ATOM 2108 C CA . THR A 1 262 ? 191.931 -4.644 81.221 1.00 38.46 597 THR A CA 1
ATOM 2109 C C . THR A 1 262 ? 192.649 -5.921 80.847 1.00 36.04 597 THR A C 1
ATOM 2110 O O . THR A 1 262 ? 193.466 -5.930 79.925 1.00 37.88 597 THR A O 1
ATOM 2114 N N . MET A 1 263 ? 192.344 -6.993 81.558 1.00 30.83 598 MET A N 1
ATOM 2115 C CA . MET A 1 263 ? 192.830 -8.311 81.202 1.00 32.80 598 MET A CA 1
ATOM 2116 C C . MET A 1 263 ? 191.753 -8.977 80.360 1.00 32.26 598 MET A C 1
ATOM 2117 O O . MET A 1 263 ? 190.589 -8.991 80.724 1.00 35.43 598 MET A O 1
ATOM 2122 N N . ASP A 1 264 ? 192.160 -9.513 79.227 1.00 35.06 599 ASP A N 1
ATOM 2123 C CA . ASP A 1 264 ? 191.277 -10.139 78.255 1.00 37.20 599 ASP A CA 1
ATOM 2124 C C . ASP A 1 264 ? 191.414 -11.651 78.461 1.00 33.88 599 ASP A C 1
ATOM 2125 O O . ASP A 1 264 ? 192.478 -12.199 78.186 1.00 37.91 599 ASP A O 1
ATOM 2130 N N . PRO A 1 265 ? 190.351 -12.341 78.934 1.00 35.30 600 PRO A N 1
ATOM 2131 C CA . PRO A 1 265 ? 190.470 -13.777 79.200 1.00 35.01 600 PRO A CA 1
ATOM 2132 C C . PRO A 1 265 ? 190.862 -14.628 77.988 1.00 35.79 600 PRO A C 1
ATOM 2133 O O . PRO A 1 265 ? 191.445 -15.696 78.173 1.00 41.57 600 PRO A O 1
ATOM 2137 N N . SER A 1 266 ? 190.563 -14.158 76.772 1.00 38.16 601 SER A N 1
ATOM 2138 C CA . SER A 1 266 ? 190.981 -14.860 75.540 1.00 43.27 601 SER A CA 1
ATOM 2139 C C . SER A 1 266 ? 192.495 -14.851 75.314 1.00 42.05 601 SER A C 1
ATOM 2140 O O . SER A 1 266 ? 192.979 -15.593 74.474 1.00 38.70 601 SER A O 1
ATOM 2143 N N . CYS A 1 267 ? 193.224 -14.007 76.048 1.00 37.49 602 CYS A N 1
ATOM 2144 C CA . CYS A 1 267 ? 194.689 -13.944 75.959 1.00 35.48 602 CYS A CA 1
ATOM 2145 C C . CYS A 1 267 ? 195.421 -14.789 77.014 1.00 34.81 602 CYS A C 1
ATOM 2146 O O . CYS A 1 267 ? 196.656 -14.773 77.073 1.00 35.17 602 CYS A O 1
ATOM 2149 N N . LEU A 1 268 ? 194.669 -15.533 77.831 1.00 35.12 603 LEU A N 1
ATOM 2150 C CA . LEU A 1 268 ? 195.242 -16.518 78.747 1.00 34.88 603 LEU A CA 1
ATOM 2151 C C . LEU A 1 268 ? 195.451 -17.832 78.031 1.00 38.80 603 LEU A C 1
ATOM 2152 O O . LEU A 1 268 ? 194.536 -18.342 77.393 1.00 47.67 603 LEU A O 1
ATOM 2157 N N . LYS A 1 269 ? 196.652 -18.386 78.150 1.00 37.90 604 LYS A N 1
ATOM 2158 C CA . LYS A 1 269 ? 196.959 -19.718 77.636 1.00 40.95 604 LYS A CA 1
ATOM 2159 C C . LYS A 1 269 ? 197.566 -20.466 78.808 1.00 44.51 604 LYS A C 1
ATOM 2160 O O . LYS A 1 269 ? 198.777 -20.399 79.048 1.00 47.52 604 LYS A O 1
ATOM 2162 N N . TRP A 1 270 ? 196.711 -21.147 79.564 1.00 44.37 605 TRP A N 1
ATOM 2163 C CA . TRP A 1 270 ? 197.104 -21.704 80.852 1.00 43.73 605 TRP A CA 1
ATOM 2164 C C . TRP A 1 270 ? 196.310 -22.951 81.181 1.00 49.35 605 TRP A C 1
ATOM 2165 O O . TRP A 1 270 ? 195.095 -23.004 80.973 1.00 53.43 605 TRP A O 1
ATOM 2176 N N . THR A 1 271 ? 197.024 -23.948 81.695 1.00 52.08 606 THR A N 1
ATOM 2177 C CA . THR A 1 271 ? 196.421 -25.045 82.443 1.00 56.03 606 THR A CA 1
ATOM 2178 C C . THR A 1 271 ? 197.150 -25.061 83.787 1.00 52.72 606 THR A C 1
ATOM 2179 O O . THR A 1 271 ? 198.364 -24.832 83.821 1.00 51.18 606 THR A O 1
ATOM 2183 N N . PRO A 1 272 ? 196.418 -25.279 84.896 1.00 53.04 607 PRO A N 1
ATOM 2184 C CA . PRO A 1 272 ? 197.020 -25.282 86.234 1.00 57.31 607 PRO A CA 1
ATOM 2185 C C . PRO A 1 272 ? 198.319 -26.090 86.316 1.00 59.85 607 PRO A C 1
ATOM 2186 O O . PRO A 1 272 ? 198.365 -27.211 85.799 1.00 68.95 607 PRO A O 1
ATOM 2190 N N . PRO A 1 273 ? 199.362 -25.530 86.961 1.00 57.57 608 PRO A N 1
ATOM 2191 C CA . PRO A 1 273 ? 200.732 -26.062 86.834 1.00 64.07 608 PRO A CA 1
ATOM 2192 C C . PRO A 1 273 ? 200.913 -27.514 87.272 1.00 75.75 608 PRO A C 1
ATOM 2193 O O . PRO A 1 273 ? 200.321 -27.941 88.273 1.00 78.58 608 PRO A O 1
ATOM 2197 N N . LYS A 1 274 ? 201.713 -28.246 86.489 1.00 88.04 609 LYS A N 1
ATOM 2198 C CA . LYS A 1 274 ? 202.201 -29.587 86.825 1.00 91.82 609 LYS A CA 1
ATOM 2199 C C . LYS A 1 274 ? 201.108 -30.543 87.306 1.00 98.51 609 LYS A C 1
ATOM 2200 O O . LYS A 1 274 ? 201.320 -31.303 88.251 1.00 97.94 609 LYS A O 1
ATOM 2202 N N . GLY A 1 275 ? 199.940 -30.489 86.665 1.00 97.23 610 GLY A N 1
ATOM 2203 C CA . GLY A 1 275 ? 198.765 -31.258 87.092 1.00 94.45 610 GLY A CA 1
ATOM 2204 C C . GLY A 1 275 ? 198.093 -30.684 88.330 1.00 95.39 610 GLY A C 1
ATOM 2205 O O . GLY A 1 275 ? 196.920 -30.305 88.283 1.00 102.05 610 GLY A O 1
ATOM 2206 N N . THR A 1 276 ? 198.847 -30.657 89.433 1.00 104.15 611 THR A N 1
ATOM 2207 C CA . THR A 1 276 ? 198.444 -30.083 90.736 1.00 98.34 611 THR A CA 1
ATOM 2208 C C . THR A 1 276 ? 197.477 -28.901 90.637 1.00 102.27 611 THR A C 1
ATOM 2209 O O . THR A 1 276 ? 196.843 -28.521 91.622 1.00 98.43 611 THR A O 1
ATOM 2213 N N . GLY B 2 8 ? 176.195 -21.459 105.839 1.00 71.92 38 GLY B N 1
ATOM 2214 C CA . GLY B 2 8 ? 176.936 -20.190 105.592 1.00 68.09 38 GLY B CA 1
ATOM 2215 C C . GLY B 2 8 ? 176.090 -18.958 105.845 1.00 69.49 38 GLY B C 1
ATOM 2216 O O . GLY B 2 8 ? 175.201 -18.635 105.056 1.00 74.32 38 GLY B O 1
ATOM 2217 N N . MET B 2 9 ? 176.386 -18.263 106.937 1.00 68.52 39 MET B N 1
ATOM 2218 C CA . MET B 2 9 ? 175.651 -17.075 107.338 1.00 71.95 39 MET B CA 1
ATOM 2219 C C . MET B 2 9 ? 176.607 -15.965 107.680 1.00 65.00 39 MET B C 1
ATOM 2220 O O . MET B 2 9 ? 177.662 -16.205 108.223 1.00 73.33 39 MET B O 1
ATOM 2225 N N . VAL B 2 10 ? 176.196 -14.731 107.436 1.00 46.07 40 VAL B N 1
ATOM 2226 C CA . VAL B 2 10 ? 177.047 -13.597 107.703 1.00 55.44 40 VAL B CA 1
ATOM 2227 C C . VAL B 2 10 ? 176.267 -12.598 108.541 1.00 59.00 40 VAL B C 1
ATOM 2228 O O . VAL B 2 10 ? 175.076 -12.409 108.294 1.00 68.37 40 VAL B O 1
ATOM 2232 N N . GLU B 2 11 ? 176.908 -11.944 109.513 1.00 57.74 41 GLU B N 1
ATOM 2233 C CA . GLU B 2 11 ? 176.180 -10.959 110.312 1.00 62.64 41 GLU B CA 1
ATOM 2234 C C . GLU B 2 11 ? 176.646 -9.521 110.090 1.00 50.23 41 GLU B C 1
ATOM 2235 O O . GLU B 2 11 ? 177.834 -9.244 110.033 1.00 60.76 41 GLU B O 1
ATOM 2237 N N . ILE B 2 12 ? 175.683 -8.627 109.923 1.00 53.98 42 ILE B N 1
ATOM 2238 C CA . ILE B 2 12 ? 175.974 -7.215 109.877 1.00 64.78 42 ILE B CA 1
ATOM 2239 C C . ILE B 2 12 ? 174.797 -6.358 110.262 1.00 68.35 42 ILE B C 1
ATOM 2240 O O . ILE B 2 12 ? 173.667 -6.832 110.325 1.00 57.06 42 ILE B O 1
ATOM 2245 N N . GLU B 2 13 ? 175.055 -5.087 110.512 1.00 70.08 43 GLU B N 1
ATOM 2246 C CA . GLU B 2 13 ? 174.013 -4.207 110.937 1.00 63.82 43 GLU B CA 1
ATOM 2247 C C . GLU B 2 13 ? 173.707 -3.228 109.844 1.00 59.75 43 GLU B C 1
ATOM 2248 O O . GLU B 2 13 ? 174.607 -2.640 109.233 1.00 57.85 43 GLU B O 1
ATOM 2254 N N . ILE B 2 14 ? 172.414 -3.135 109.559 1.00 72.69 44 ILE B N 1
ATOM 2255 C CA . ILE B 2 14 ? 171.855 -2.223 108.581 1.00 77.46 44 ILE B CA 1
ATOM 2256 C C . ILE B 2 14 ? 170.942 -1.305 109.357 1.00 74.22 44 ILE B C 1
ATOM 2257 O O . ILE B 2 14 ? 170.050 -1.781 110.047 1.00 59.05 44 ILE B O 1
ATOM 2259 N N . GLU B 2 15 ? 171.182 -0.001 109.246 1.00 78.74 45 GLU B N 1
ATOM 2260 C CA . GLU B 2 15 ? 170.394 1.029 109.920 1.00 71.37 45 GLU B CA 1
ATOM 2261 C C . GLU B 2 15 ? 170.271 0.807 111.422 1.00 69.07 45 GLU B C 1
ATOM 2262 O O . GLU B 2 15 ? 169.192 0.975 111.979 1.00 75.98 45 GLU B O 1
ATOM 2264 N N . GLY B 2 16 ? 171.376 0.431 112.063 1.00 61.43 46 GLY B N 1
ATOM 2265 C CA . GLY B 2 16 ? 171.400 0.237 113.506 1.00 59.37 46 GLY B CA 1
ATOM 2266 C C . GLY B 2 16 ? 170.739 -1.032 113.986 1.00 49.69 46 GLY B C 1
ATOM 2267 O O . GLY B 2 16 ? 170.456 -1.185 115.151 1.00 64.07 46 GLY B O 1
ATOM 2268 N N . ARG B 2 17 ? 170.513 -1.959 113.078 1.00 56.95 47 ARG B N 1
ATOM 2269 C CA . ARG B 2 17 ? 169.895 -3.226 113.400 1.00 63.05 47 ARG B CA 1
ATOM 2270 C C . ARG B 2 17 ? 170.822 -4.332 112.963 1.00 59.30 47 ARG B C 1
ATOM 2271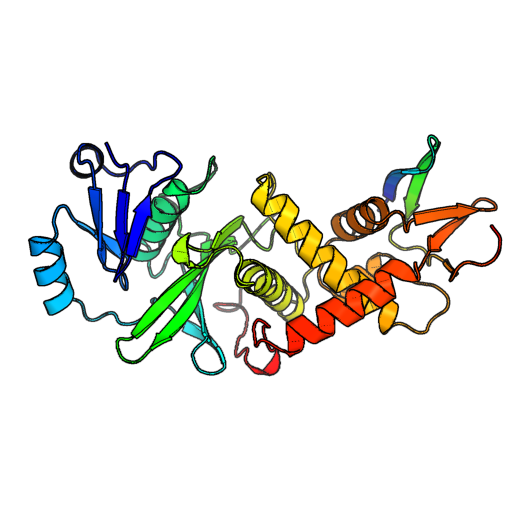 O O . ARG B 2 17 ? 171.327 -4.306 111.838 1.00 65.12 47 ARG B O 1
ATOM 2279 N N . LEU B 2 18 ? 170.985 -5.343 113.805 1.00 56.23 48 LEU B N 1
ATOM 2280 C CA . LEU B 2 18 ? 171.864 -6.460 113.494 1.00 62.23 48 LEU B CA 1
ATOM 2281 C C . LEU B 2 18 ? 171.067 -7.535 112.765 1.00 66.20 48 LEU B C 1
ATOM 2282 O O . LEU B 2 18 ? 169.983 -7.936 113.234 1.00 59.16 48 LEU B O 1
ATOM 2287 N N . HIS B 2 19 ? 171.615 -7.994 111.636 1.00 58.11 49 HIS B N 1
ATOM 2288 C CA . HIS B 2 19 ? 171.019 -9.044 110.813 1.00 56.00 49 HIS B CA 1
ATOM 2289 C C . HIS B 2 19 ? 171.975 -10.197 110.546 1.00 56.49 49 HIS B C 1
ATOM 2290 O O . HIS B 2 19 ? 173.186 -10.020 110.644 1.00 53.58 49 HIS B O 1
ATOM 2297 N N . ARG B 2 20 ? 171.391 -11.352 110.181 1.00 57.44 50 ARG B N 1
ATOM 2298 C CA . ARG B 2 20 ? 172.101 -12.580 109.790 1.00 59.48 50 ARG B CA 1
ATOM 2299 C C . ARG B 2 20 ? 171.574 -13.083 108.424 1.00 61.78 50 ARG B C 1
ATOM 2300 O O . ARG B 2 20 ? 170.393 -13.400 108.307 1.00 60.97 50 ARG B O 1
ATOM 2308 N N . ILE B 2 21 ? 172.431 -13.185 107.406 1.00 58.43 51 ILE B N 1
ATOM 2309 C CA . ILE B 2 21 ? 171.968 -13.504 106.025 1.00 56.85 51 ILE B CA 1
ATOM 2310 C C . ILE B 2 21 ? 172.599 -14.789 105.452 1.00 47.41 51 ILE B C 1
ATOM 2311 O O . ILE B 2 21 ? 173.782 -15.045 105.617 1.00 56.26 51 ILE B O 1
ATOM 2316 N N . SER B 2 22 ? 171.774 -15.560 104.751 1.00 49.36 52 SER B N 1
ATOM 2317 C CA . SER B 2 22 ? 172.161 -16.818 104.123 1.00 43.59 52 SER B CA 1
ATOM 2318 C C . SER B 2 22 ? 172.802 -16.537 102.773 1.00 46.43 52 SER B C 1
ATOM 2319 O O . SER B 2 22 ? 172.302 -15.701 102.011 1.00 43.50 52 SER B O 1
ATOM 2322 N N . ILE B 2 23 ? 173.883 -17.252 102.476 1.00 44.65 53 ILE B N 1
ATOM 2323 C CA . ILE B 2 23 ? 174.525 -17.167 101.162 1.00 48.14 53 ILE B CA 1
ATOM 2324 C C . ILE B 2 23 ? 173.916 -18.132 100.135 1.00 50.57 53 ILE B C 1
ATOM 2325 O O . ILE B 2 23 ? 174.237 -18.049 98.957 1.00 55.84 53 ILE B O 1
ATOM 2330 N N . PHE B 2 24 ? 173.045 -19.040 100.577 1.00 52.21 54 PHE B N 1
ATOM 2331 C CA . PHE B 2 24 ? 172.396 -20.007 99.675 1.00 55.67 54 PHE B CA 1
ATOM 2332 C C . PHE B 2 24 ? 170.960 -19.654 99.287 1.00 56.21 54 PHE B C 1
ATOM 2333 O O . PHE B 2 24 ? 170.471 -20.128 98.257 1.00 61.66 54 PHE B O 1
ATOM 2341 N N . ASP B 2 25 ? 170.287 -18.841 100.098 1.00 50.41 55 ASP B N 1
ATOM 2342 C CA . ASP B 2 25 ? 168.905 -18.465 99.810 1.00 50.73 55 ASP B CA 1
ATOM 2343 C C . ASP B 2 25 ? 168.855 -17.409 98.713 1.00 43.22 55 ASP B C 1
ATOM 2344 O O . ASP B 2 25 ? 169.719 -16.514 98.669 1.00 44.40 55 ASP B O 1
ATOM 2349 N N . PRO B 2 26 ? 167.862 -17.509 97.809 1.00 52.44 56 PRO B N 1
ATOM 2350 C CA . PRO B 2 26 ? 167.676 -16.434 96.842 1.00 52.53 56 PRO B CA 1
ATOM 2351 C C . PRO B 2 26 ? 167.268 -15.146 97.537 1.00 40.78 56 PRO B C 1
ATOM 2352 O O . PRO B 2 26 ? 166.375 -15.164 98.387 1.00 54.47 56 PRO B O 1
ATOM 2356 N N . LEU B 2 27 ? 167.916 -14.047 97.180 1.00 49.41 57 LEU B N 1
ATOM 2357 C CA . LEU B 2 27 ? 167.614 -12.736 97.724 1.00 50.48 57 LEU B CA 1
ATOM 2358 C C . LEU B 2 27 ? 166.936 -11.928 96.639 1.00 46.65 57 LEU B C 1
ATOM 2359 O O . LEU B 2 27 ? 167.424 -11.841 95.519 1.00 52.74 57 LEU B O 1
ATOM 2364 N N . GLU B 2 28 ? 165.790 -11.352 96.975 1.00 51.42 58 GLU B N 1
ATOM 2365 C CA . GLU B 2 28 ? 165.045 -10.510 96.055 1.00 54.04 58 GLU B CA 1
ATOM 2366 C C . GLU B 2 28 ? 165.859 -9.270 95.649 1.00 51.55 58 GLU B C 1
ATOM 2367 O O . GLU B 2 28 ? 166.495 -8.635 96.495 1.00 53.21 58 GLU B O 1
ATOM 2373 N N . ILE B 2 29 ? 165.779 -8.890 94.379 1.00 54.33 59 ILE B N 1
ATOM 2374 C CA . ILE B 2 29 ? 166.444 -7.700 93.856 1.00 59.32 59 ILE B CA 1
ATOM 2375 C C . ILE B 2 29 ? 165.410 -6.613 93.542 1.00 60.20 59 ILE B C 1
ATOM 2376 O O . ILE B 2 29 ? 164.457 -6.882 92.829 1.00 70.41 59 ILE B O 1
ATOM 2381 N N . ILE B 2 30 ? 165.595 -5.399 94.067 1.00 73.14 60 ILE B N 1
ATOM 2382 C CA . ILE B 2 30 ? 164.658 -4.279 93.853 1.00 74.01 60 ILE B CA 1
ATOM 2383 C C . ILE B 2 30 ? 165.314 -2.990 93.348 1.00 71.29 60 ILE B C 1
ATOM 2384 O O . ILE B 2 30 ? 166.457 -2.717 93.684 1.00 69.06 60 ILE B O 1
ATOM 2389 N N . LEU B 2 31 ? 164.626 -2.240 92.488 1.00 75.59 61 LEU B N 1
ATOM 2390 C CA . LEU B 2 31 ? 165.157 -0.977 91.953 1.00 79.93 61 LEU B CA 1
ATOM 2391 C C . LEU B 2 31 ? 165.126 0.320 92.779 1.00 84.72 61 LEU B C 1
ATOM 2392 O O . LEU B 2 31 ? 166.111 1.034 92.824 1.00 105.34 61 LEU B O 1
ATOM 2397 N N . GLU B 2 32 ? 163.987 0.650 93.381 1.00 94.17 62 GLU B N 1
ATOM 2398 C CA . GLU B 2 32 ? 163.817 1.842 94.254 1.00 103.73 62 GLU B CA 1
ATOM 2399 C C . GLU B 2 32 ? 162.653 1.434 95.132 1.00 99.79 62 GLU B C 1
ATOM 2400 O O . GLU B 2 32 ? 162.779 1.261 96.347 1.00 92.94 62 GLU B O 1
ATOM 2406 N N . ASP B 2 33 ? 161.499 1.433 94.460 1.00 95.83 63 ASP B N 1
ATOM 2407 C CA . ASP B 2 33 ? 160.203 0.905 94.867 1.00 102.46 63 ASP B CA 1
ATOM 2408 C C . ASP B 2 33 ? 159.574 1.152 96.227 1.00 112.51 63 ASP B C 1
ATOM 2409 O O . ASP B 2 33 ? 159.117 0.204 96.853 1.00 130.26 63 ASP B O 1
ATOM 2414 N N . ASP B 2 34 ? 159.558 2.405 96.669 1.00 110.67 64 ASP B N 1
ATOM 2415 C CA . ASP B 2 34 ? 158.905 2.847 97.924 1.00 111.22 64 ASP B CA 1
ATOM 2416 C C . ASP B 2 34 ? 159.507 2.470 99.287 1.00 117.53 64 ASP B C 1
ATOM 2417 O O . ASP B 2 34 ? 159.725 3.350 100.117 1.00 119.99 64 ASP B O 1
ATOM 2422 N N . LEU B 2 35 ? 159.740 1.187 99.538 1.00 115.49 65 LEU B N 1
ATOM 2423 C CA . LEU B 2 35 ? 160.224 0.784 100.847 1.00 109.24 65 LEU B CA 1
ATOM 2424 C C . LEU B 2 35 ? 161.532 1.464 101.224 1.00 105.59 65 LEU B C 1
ATOM 2425 O O . LEU B 2 35 ? 161.556 2.342 102.081 1.00 101.28 65 LEU B O 1
#

Sequence (303 aa):
MIKTIAFGRYELDTWYHSPYPEEYARLGRLYMCEFCLKYMKSQTILRRHMAKCVWKHPPGDEIYRKGSISVFEVDGKKNKIYCQNLCLLAKLFLDHTLYYDVEPFLFYVMTEADNTGCHLIGYFSKEKNSFLNYNVSCILTMPQYMRQGYGKMLIDFSYLLSKVEEKVGSPERPLSDLGLISYRSYWKEVLLRYLHNFQGKEISIKEISQETAVNPVDIVSTLQALQMLKYWKGKHLVLKRQDLIDEWIAKEAKRSNSNKTMDPSCLKWTPPKGTGMVEIEIEGRLHRISIFDPLEIILEDDL

Radius of gyration: 21.66 Å; Cα contacts (8 Å, |Δi|>4): 508; chains: 2; bounding box: 71×38×41 Å

Solvent-accessible surface area: 15764 Å² total

Foldseek 3Di:
DAQWEAAPPDIDGFDDAFPDPCVQSVDHYWYADQFQLDIDRDPVVNVVCVVPDPGQHYDAAFFFDDPQKTKHKAACQVSVVSQLSVQSVVRSHDPAPDRRPRRQKIKIWMFGDDPRGTGTQWIFIAGLDDPVQALTADIDGPPVNPPPQQRLQRVLVSQLVQLLVQAQHDHDPDADPVRVVSLLVNLLLLLLVCVVPDDDPDDDLVVSCSVRSYDSVSNVVSLVVVVQWDDDPRDTGGHNDDVSNVVSVVVVVVCVVDPSHGDSVRGRDDSPPVD/DWDWDDDPNRIDIDDPPDDDDDDDCPDD

Secondary structure (DSSP, 8-state):
---EEEETTEEEE-SS-----HHHHTSSEEEE-TTT--EES-HHHHHHHHHH---SS-SSEEEEEETTEEEEEEETTTTHHHHHHHHHHHHTT-----SS--TTEEEEEEEEEETTEEEEEEEEEEESS-TT-EEESEEEE-GGGTTSSHHHHHHHHHHHHHHHHT--BEEPSSPPHHHHHHHHHHHHHHHHHHHHH--SSEE-HHHHHHHH-B-HHHHHHHHHHTT-EEEETTEEEEE--HHHHHHHHHHHHHHHHS-----GGGB----TT--/-EEEEEETTEEEEEESSS-EEEESS---